Protein AF-A0A5Q4DZS2-F1 (afdb_monomer_lite)

Secondary structure (DSSP, 8-state):
-HHHHHHHHHHHHHHHHHHH-TTS-HHHHHHHHHHHHHGGGPPTT----S-HHHHT--HHHHHHHHHHHHHHTT--EEEEHHHHHHHHS-----SSEEEEE---GGGHHHHHHHHHHTTEE-TTHHHHHHTS-SEEEEEETTTTEEEEEEEPPSSHHHHHHHHHPEEEE-TTS-EEEE--HHHHHHHHHHHHHHHT-HHHHHHHHHHHHHHGGGS-HHHHHHHHHHTT-HHHHHHHHHHHT-HHHHHHHHHHHHHHHHHHHHHHHHTTT-EEEEETTEEEEE-SSEEEEEETTTTEEEEEETTT--EEEEE-GGG-EEEE---HHHHHHHHHHHHHHHHTSTT--PPP----

Structure (mmCIF, N/CA/C/O backbone):
data_AF-A0A5Q4DZS2-F1
#
_entry.id   AF-A0A5Q4DZS2-F1
#
loop_
_atom_site.group_PDB
_atom_site.id
_atom_site.type_symbol
_atom_site.label_atom_id
_atom_site.label_alt_id
_atom_site.label_comp_id
_atom_site.label_asym_id
_atom_site.label_entity_id
_atom_site.label_seq_id
_atom_site.pdbx_PDB_ins_code
_atom_site.Cartn_x
_atom_site.Cartn_y
_atom_site.Cartn_z
_atom_site.occupancy
_atom_site.B_iso_or_equiv
_atom_site.auth_seq_id
_atom_site.auth_comp_id
_atom_site.auth_asym_id
_atom_site.auth_atom_id
_atom_site.pdbx_PDB_model_num
ATOM 1 N N . MET A 1 1 ? 3.984 -10.302 17.429 1.00 58.47 1 MET A N 1
ATOM 2 C CA . MET A 1 1 ? 4.663 -9.336 18.330 1.00 58.47 1 MET A CA 1
ATOM 3 C C . MET A 1 1 ? 3.814 -8.099 18.632 1.00 58.47 1 MET A C 1
ATOM 5 O O . MET A 1 1 ? 3.617 -7.829 19.809 1.00 58.47 1 MET A O 1
ATOM 9 N N . GLY A 1 2 ? 3.253 -7.387 17.643 1.00 70.25 2 GLY A N 1
ATOM 10 C CA . GLY A 1 2 ? 2.469 -6.155 17.887 1.00 70.25 2 GLY A CA 1
ATOM 11 C C . GLY A 1 2 ? 1.272 -6.295 18.846 1.00 70.25 2 GLY A C 1
ATOM 12 O O . GLY A 1 2 ? 1.104 -5.468 19.743 1.00 70.25 2 GLY A O 1
ATOM 13 N N . ALA A 1 3 ? 0.507 -7.388 18.739 1.00 72.69 3 ALA A N 1
ATOM 14 C CA . ALA A 1 3 ? -0.536 -7.770 19.704 1.00 72.69 3 ALA A CA 1
ATOM 15 C C . ALA A 1 3 ? -0.030 -7.759 21.158 1.00 72.69 3 ALA A C 1
ATOM 17 O O . ALA A 1 3 ? -0.620 -7.154 22.048 1.00 72.69 3 ALA A O 1
ATOM 18 N N . GLN A 1 4 ? 1.110 -8.408 21.401 1.00 79.44 4 GLN A N 1
ATOM 19 C CA . GLN A 1 4 ? 1.705 -8.506 22.731 1.00 79.44 4 GLN A CA 1
ATOM 20 C C . GLN A 1 4 ? 2.246 -7.158 23.219 1.00 79.44 4 GLN A C 1
ATOM 22 O O . GLN A 1 4 ? 2.092 -6.847 24.393 1.00 79.44 4 GLN A O 1
ATOM 27 N N . LEU A 1 5 ? 2.827 -6.334 22.339 1.00 79.88 5 LEU A N 1
ATOM 28 C CA . LEU A 1 5 ? 3.258 -4.977 22.698 1.00 79.88 5 LEU A CA 1
ATOM 29 C C . LEU A 1 5 ? 2.078 -4.110 23.147 1.00 79.88 5 LEU A C 1
ATOM 31 O O . LEU A 1 5 ? 2.171 -3.435 24.170 1.00 79.88 5 LEU A O 1
ATOM 35 N N . THR A 1 6 ? 0.963 -4.159 22.413 1.00 81.69 6 THR A N 1
ATOM 36 C CA . THR A 1 6 ? -0.253 -3.398 22.743 1.00 81.69 6 THR A CA 1
ATOM 37 C C . THR A 1 6 ? -0.833 -3.862 24.075 1.00 81.69 6 THR A C 1
ATOM 39 O O . THR A 1 6 ? -1.091 -3.031 24.948 1.00 81.69 6 THR A O 1
ATOM 42 N N . ARG A 1 7 ? -0.928 -5.183 24.280 1.00 83.31 7 ARG A N 1
ATOM 43 C CA . ARG A 1 7 ? -1.370 -5.766 25.552 1.00 83.31 7 ARG A CA 1
ATOM 44 C C . ARG A 1 7 ? -0.477 -5.339 26.721 1.00 83.31 7 ARG A C 1
ATOM 46 O O . ARG A 1 7 ? -0.972 -4.843 27.729 1.00 83.31 7 ARG A O 1
ATOM 53 N N . SER A 1 8 ? 0.842 -5.445 26.571 1.00 84.56 8 SER A N 1
ATOM 54 C CA . SER A 1 8 ? 1.800 -5.030 27.604 1.00 84.56 8 SER A CA 1
ATOM 55 C C . SER A 1 8 ? 1.707 -3.536 27.928 1.00 84.56 8 SER A C 1
ATOM 57 O O . SER A 1 8 ? 1.736 -3.160 29.099 1.00 84.56 8 SER A O 1
ATOM 59 N N . ALA A 1 9 ? 1.549 -2.676 26.916 1.00 86.25 9 ALA A N 1
ATOM 60 C CA . ALA A 1 9 ? 1.406 -1.235 27.111 1.00 86.25 9 ALA A CA 1
ATOM 61 C C . ALA A 1 9 ? 0.108 -0.877 27.856 1.00 86.25 9 ALA A C 1
ATOM 63 O O . ALA A 1 9 ? 0.144 -0.094 28.809 1.00 86.25 9 ALA A O 1
ATOM 64 N N . ARG A 1 10 ? -1.027 -1.481 27.472 1.00 87.31 10 ARG A N 1
ATOM 65 C CA . ARG A 1 10 ? -2.318 -1.285 28.154 1.00 87.31 10 ARG A CA 1
ATOM 66 C C . ARG A 1 10 ? -2.285 -1.810 29.591 1.00 87.31 10 ARG A C 1
ATOM 68 O O . ARG A 1 10 ? -2.718 -1.100 30.494 1.00 87.31 10 ARG A O 1
ATOM 75 N N . GLN A 1 11 ? -1.694 -2.983 29.827 1.00 89.56 11 GLN A N 1
ATOM 76 C CA . GLN A 1 11 ? -1.525 -3.543 31.173 1.00 89.56 11 GLN A CA 1
ATOM 77 C C . GLN A 1 11 ? -0.686 -2.626 32.072 1.00 89.56 11 GLN A C 1
ATOM 79 O O . GLN A 1 11 ? -1.052 -2.374 33.220 1.00 89.56 11 GLN A O 1
ATOM 84 N N . PHE A 1 12 ? 0.436 -2.110 31.560 1.00 90.00 12 PHE A N 1
ATOM 85 C CA . PHE A 1 12 ? 1.270 -1.176 32.313 1.00 90.00 12 PHE A CA 1
ATOM 86 C C . PHE A 1 12 ? 0.516 0.123 32.624 1.00 90.00 12 PHE A C 1
ATOM 88 O O . PHE A 1 12 ? 0.543 0.589 33.763 1.00 90.00 12 PHE A O 1
ATOM 95 N N . SER A 1 13 ? -0.218 0.662 31.642 1.00 90.56 13 SER A N 1
ATOM 96 C CA . SER A 1 13 ? -1.083 1.831 31.828 1.00 90.56 13 SER A CA 1
ATOM 97 C C . SER A 1 13 ? -2.105 1.597 32.945 1.00 90.56 13 SER A C 1
ATOM 99 O O . SER A 1 13 ? -2.127 2.366 33.904 1.00 90.56 13 SER A O 1
ATOM 101 N N . LEU A 1 14 ? -2.870 0.501 32.898 1.00 90.19 14 LEU A N 1
ATOM 102 C CA . LEU A 1 14 ? -3.854 0.156 33.932 1.00 90.19 14 LEU A CA 1
ATOM 103 C C . LEU A 1 14 ? -3.228 0.092 35.324 1.00 90.19 14 LEU A C 1
ATOM 105 O O . LEU A 1 14 ? -3.709 0.762 36.237 1.00 90.19 14 LEU A O 1
ATOM 109 N N . ASN A 1 15 ? -2.103 -0.614 35.466 1.00 90.88 15 ASN A N 1
ATOM 110 C CA . ASN A 1 15 ? -1.395 -0.731 36.742 1.00 90.88 15 ASN A CA 1
ATOM 111 C C . ASN A 1 15 ? -0.997 0.646 37.305 1.00 90.88 15 ASN A C 1
ATOM 113 O O . ASN A 1 15 ? -1.179 0.914 38.495 1.00 90.88 15 ASN A O 1
ATOM 117 N N . CYS A 1 16 ? -0.482 1.545 36.462 1.00 93.31 16 CYS A N 1
ATOM 118 C CA . CYS A 1 16 ? -0.127 2.904 36.870 1.00 93.31 16 CYS A CA 1
ATOM 119 C C . CYS A 1 16 ? -1.354 3.748 37.248 1.00 93.31 16 CYS A C 1
ATOM 121 O O . CYS A 1 16 ? -1.312 4.484 38.238 1.00 93.31 16 CYS A O 1
ATOM 123 N N . PHE A 1 17 ? -2.448 3.645 36.491 1.00 93.56 17 PHE A N 1
ATOM 124 C CA . PHE A 1 17 ? -3.693 4.356 36.784 1.00 93.56 17 PHE A CA 1
ATOM 125 C C . PHE A 1 17 ? -4.315 3.869 38.095 1.00 93.56 17 PHE A C 1
ATOM 127 O O . PHE A 1 17 ? -4.703 4.693 38.922 1.00 93.56 17 PHE A O 1
ATOM 134 N N . HIS A 1 18 ? -4.319 2.561 38.350 1.00 91.38 18 HIS A N 1
ATOM 135 C CA . HIS A 1 18 ? -4.737 1.985 39.627 1.00 91.38 18 HIS A CA 1
ATOM 136 C C . HIS A 1 18 ? -3.951 2.563 40.806 1.00 91.38 18 HIS A C 1
ATOM 138 O O . HIS A 1 18 ? -4.532 2.985 41.805 1.00 91.38 18 HIS A O 1
ATOM 144 N N . GLN A 1 19 ? -2.624 2.653 40.685 1.00 93.38 19 GLN A N 1
ATOM 145 C CA . GLN A 1 19 ? -1.789 3.234 41.738 1.00 93.38 19 GLN A CA 1
ATOM 146 C C . GLN A 1 19 ? -2.075 4.723 41.972 1.00 93.38 19 GLN A C 1
ATOM 148 O O . GLN A 1 19 ? -1.955 5.191 43.105 1.00 93.38 19 GLN A O 1
ATOM 153 N N . ARG A 1 20 ? -2.444 5.462 40.920 1.00 95.50 20 ARG A N 1
ATOM 154 C CA . ARG A 1 20 ? -2.731 6.901 40.981 1.00 95.50 20 ARG A CA 1
ATOM 155 C C . ARG A 1 20 ? -4.129 7.209 41.521 1.00 95.50 20 ARG A C 1
ATOM 157 O O . ARG A 1 20 ? -4.296 8.214 42.203 1.00 95.50 20 ARG A O 1
ATOM 164 N N . PHE A 1 21 ? -5.114 6.371 41.208 1.00 94.31 21 PHE A N 1
ATOM 165 C CA . PHE A 1 21 ? -6.536 6.622 41.455 1.00 94.31 21 PHE A CA 1
ATOM 166 C C . PHE A 1 21 ? -7.163 5.610 42.428 1.00 94.31 21 PHE A C 1
ATOM 168 O O . PHE A 1 21 ? -8.316 5.218 42.261 1.00 94.31 21 PHE A O 1
ATOM 175 N N . LYS A 1 22 ? -6.419 5.212 43.468 1.00 93.00 22 LYS A N 1
ATOM 176 C CA . LYS A 1 22 ? -6.825 4.207 44.476 1.00 93.00 22 LYS A CA 1
ATOM 177 C C . LYS A 1 22 ? -8.138 4.520 45.201 1.00 93.00 22 LYS A C 1
ATOM 179 O O . LYS A 1 22 ? -8.749 3.627 45.771 1.00 93.00 22 LYS A O 1
ATOM 184 N N . GLN A 1 23 ? -8.534 5.788 45.227 1.00 95.75 23 GLN A N 1
ATOM 185 C CA . GLN A 1 23 ? -9.756 6.265 45.868 1.00 95.75 23 GLN A CA 1
ATOM 186 C C . GLN A 1 23 ? -11.024 6.027 45.037 1.00 95.75 23 GLN A C 1
ATOM 188 O O . GLN A 1 23 ? -12.122 6.187 45.564 1.00 95.75 23 GLN A O 1
ATOM 193 N N . LEU A 1 24 ? -10.897 5.727 43.740 1.00 94.88 24 LEU A N 1
ATOM 194 C CA . LEU A 1 24 ? -12.056 5.501 42.883 1.00 94.88 24 LEU A CA 1
ATOM 195 C C . LEU A 1 24 ? -12.650 4.121 43.156 1.00 94.88 24 LEU A C 1
ATOM 197 O O . LEU A 1 24 ? -11.936 3.124 43.235 1.00 94.88 24 LEU A O 1
ATOM 201 N N . THR A 1 25 ? -13.977 4.060 43.244 1.00 94.31 25 THR A N 1
ATOM 202 C CA . THR A 1 25 ? -14.694 2.778 43.198 1.00 94.31 25 THR A CA 1
ATOM 203 C C . THR A 1 25 ? -14.489 2.106 41.833 1.00 94.31 25 THR A C 1
ATOM 205 O O . THR A 1 25 ? -14.233 2.811 40.851 1.00 94.31 25 THR A O 1
ATOM 208 N N . PRO A 1 26 ? -14.648 0.773 41.710 1.00 90.81 26 PRO A N 1
ATOM 209 C CA . PRO A 1 26 ? -14.450 0.088 40.432 1.00 90.81 26 PRO A CA 1
ATOM 210 C C . PRO A 1 26 ? -15.241 0.696 39.251 1.00 90.81 26 PRO A C 1
ATOM 212 O O . PRO A 1 26 ? -14.628 0.937 38.213 1.00 90.81 26 PRO A O 1
ATOM 215 N N . PRO A 1 27 ? -16.531 1.082 39.384 1.00 91.62 27 PRO A N 1
ATOM 216 C CA . PRO A 1 27 ? -17.262 1.736 38.291 1.00 91.62 27 PRO A CA 1
ATOM 217 C C . PRO A 1 27 ? -16.719 3.125 37.926 1.00 91.62 27 PRO A C 1
ATOM 219 O O . PRO A 1 27 ? -16.676 3.499 36.755 1.00 91.62 27 PRO A O 1
ATOM 222 N N . GLN A 1 28 ? -16.273 3.903 38.919 1.00 93.56 28 GLN A N 1
ATOM 223 C CA . GLN A 1 28 ? -15.654 5.211 38.678 1.00 93.56 28 GLN A CA 1
ATOM 224 C C . GLN A 1 28 ? -14.294 5.068 37.986 1.00 93.56 28 GLN A C 1
ATOM 226 O O . GLN A 1 28 ? -13.959 5.879 37.122 1.00 93.56 28 GLN A O 1
ATOM 231 N N . PHE A 1 29 ? -13.520 4.043 38.351 1.00 93.31 29 PHE A N 1
ATOM 232 C CA . PHE A 1 29 ? -12.256 3.724 37.698 1.00 93.31 29 PHE A CA 1
ATOM 233 C C . PHE A 1 29 ? -12.481 3.276 36.249 1.00 93.31 29 PHE A C 1
ATOM 235 O O . PHE A 1 29 ? -11.864 3.834 35.347 1.00 93.31 29 PHE A O 1
ATOM 242 N N . ALA A 1 30 ? -13.423 2.358 36.011 1.00 91.38 30 ALA A N 1
ATOM 243 C CA . ALA A 1 30 ? -13.793 1.882 34.678 1.00 91.38 30 ALA A CA 1
ATOM 244 C C . ALA A 1 30 ? -14.201 3.035 33.748 1.00 91.38 30 ALA A C 1
ATOM 246 O O . ALA A 1 30 ? -13.685 3.165 32.638 1.00 91.38 30 ALA A O 1
ATOM 247 N N . ARG A 1 31 ? -15.066 3.935 34.235 1.00 92.12 31 ARG A N 1
ATOM 248 C CA . ARG A 1 31 ? -15.447 5.150 33.505 1.00 92.12 31 ARG A CA 1
ATOM 249 C C . ARG A 1 31 ? -14.245 6.042 33.203 1.00 92.12 31 ARG A C 1
ATOM 251 O O . ARG A 1 31 ? -14.101 6.499 32.076 1.00 92.12 31 ARG A O 1
ATOM 258 N N . LYS A 1 32 ? -13.363 6.266 34.182 1.00 92.44 32 LYS A N 1
ATOM 259 C CA . LYS A 1 32 ? -12.145 7.061 33.976 1.00 92.44 32 LYS A CA 1
ATOM 260 C C . LYS A 1 32 ? -11.254 6.446 32.892 1.00 92.44 32 LYS A C 1
ATOM 262 O O . LYS A 1 32 ? -10.724 7.181 32.067 1.00 92.44 32 LYS A O 1
ATOM 267 N N . MET A 1 33 ? -11.104 5.122 32.867 1.00 91.75 33 MET A N 1
ATOM 268 C CA . MET A 1 33 ? -10.341 4.446 31.817 1.00 91.75 33 MET A CA 1
ATOM 269 C C . MET A 1 33 ? -10.986 4.627 30.440 1.00 91.75 33 MET A C 1
ATOM 271 O O . MET A 1 33 ? -10.280 4.967 29.493 1.00 91.75 33 MET A O 1
ATOM 275 N N . ALA A 1 34 ? -12.312 4.493 30.339 1.00 90.19 34 ALA A N 1
ATOM 276 C CA . ALA A 1 34 ? -13.043 4.751 29.099 1.00 90.19 34 ALA A CA 1
ATOM 277 C C . ALA A 1 34 ? -12.853 6.195 28.610 1.00 90.19 34 ALA A C 1
ATOM 279 O O . ALA A 1 34 ? -12.491 6.400 27.457 1.00 90.19 34 ALA A O 1
ATOM 280 N N . GLU A 1 35 ? -12.996 7.190 29.490 1.00 91.12 35 GLU A N 1
ATOM 281 C CA . GLU A 1 35 ? -12.794 8.608 29.158 1.00 91.12 35 GLU A CA 1
ATOM 282 C C . GLU A 1 35 ? -11.369 8.880 28.643 1.00 91.12 35 GLU A C 1
ATOM 284 O O . GLU A 1 35 ? -11.185 9.627 27.685 1.00 91.12 35 GLU A O 1
ATOM 289 N N . VAL A 1 36 ? -10.347 8.260 29.243 1.00 89.75 36 VAL A N 1
ATOM 290 C CA . VAL A 1 36 ? -8.942 8.474 28.852 1.00 89.75 36 VAL A CA 1
ATOM 291 C C . VAL A 1 36 ? -8.595 7.759 27.546 1.00 89.75 36 VAL A C 1
ATOM 293 O O . VAL A 1 36 ? -7.859 8.310 26.728 1.00 89.75 36 VAL A O 1
ATOM 296 N N . TRP A 1 37 ? -9.069 6.528 27.349 1.00 88.12 37 TRP A N 1
ATOM 297 C CA . TRP A 1 37 ? -8.685 5.716 26.191 1.00 88.12 37 TRP A CA 1
ATOM 298 C C . TRP A 1 37 ? -9.552 5.985 24.964 1.00 88.12 37 TRP A C 1
ATOM 300 O O . TRP A 1 37 ? -9.025 6.018 23.855 1.00 88.12 37 TRP A O 1
ATOM 310 N N . LEU A 1 38 ? -10.850 6.232 25.150 1.00 87.81 38 LEU A N 1
ATOM 311 C CA . LEU A 1 38 ? -11.754 6.583 24.056 1.00 87.81 38 LEU A CA 1
ATOM 312 C C . LEU A 1 38 ? -11.740 8.083 23.751 1.00 87.81 38 LEU A C 1
ATOM 314 O O . LEU A 1 38 ? -12.078 8.453 22.634 1.00 87.81 38 LEU A O 1
ATOM 318 N N . GLN A 1 39 ? -11.313 8.940 24.685 1.00 88.94 39 GLN A N 1
ATOM 319 C CA . GLN A 1 39 ? -11.250 10.396 24.497 1.00 88.94 39 GLN A CA 1
ATOM 320 C C . GLN A 1 39 ? -12.600 10.959 24.012 1.00 88.94 39 GLN A C 1
ATOM 322 O O . GLN A 1 39 ? -13.633 10.699 24.630 1.00 88.94 39 GLN A O 1
ATOM 327 N N . GLU A 1 40 ? -12.611 11.700 22.901 1.00 87.38 40 GLU A N 1
ATOM 328 C CA . GLU A 1 40 ? -13.817 12.271 22.284 1.00 87.38 40 GLU A CA 1
ATOM 329 C C . GLU A 1 40 ? -14.836 11.220 21.811 1.00 87.38 40 GLU A C 1
ATOM 331 O O . GLU A 1 40 ? -16.007 11.541 21.630 1.00 87.38 40 GLU A O 1
ATOM 336 N N . TYR A 1 41 ? -14.421 9.956 21.682 1.00 84.94 41 TYR A N 1
ATOM 337 C CA . TYR A 1 41 ? -15.269 8.837 21.264 1.00 84.94 41 TYR A CA 1
ATOM 338 C C . TYR A 1 41 ? -15.942 8.111 22.438 1.00 84.94 41 TYR A C 1
ATOM 340 O O . TYR A 1 41 ? -16.657 7.130 22.227 1.00 84.94 41 TYR A O 1
ATOM 348 N N . CYS A 1 42 ? -15.710 8.546 23.683 1.00 86.94 42 CYS A N 1
ATOM 349 C CA . CYS A 1 42 ? -16.353 7.953 24.852 1.00 86.94 42 CYS A CA 1
ATOM 350 C C . CYS A 1 42 ? -17.849 8.321 24.882 1.00 86.94 42 CYS A C 1
ATOM 352 O O . CYS A 1 42 ? -18.171 9.508 24.985 1.00 86.94 42 CYS A O 1
ATOM 354 N N . PRO A 1 43 ? -18.784 7.350 24.862 1.00 84.88 43 PRO A N 1
ATOM 355 C CA . PRO A 1 43 ? -20.204 7.670 24.926 1.00 84.88 43 PRO A CA 1
ATOM 356 C C . PRO A 1 43 ? -20.568 8.351 26.261 1.00 84.88 43 PRO A C 1
ATOM 358 O O . PRO A 1 43 ? -19.974 8.040 27.305 1.00 84.88 43 PRO A O 1
ATOM 361 N N . PRO A 1 44 ? -21.556 9.265 26.279 1.00 83.12 44 PRO A N 1
ATOM 362 C CA . PRO A 1 44 ? -21.982 9.924 27.509 1.00 83.12 44 PRO A CA 1
ATOM 363 C C . PRO A 1 44 ? -22.458 8.917 28.560 1.00 83.12 44 PRO A C 1
ATOM 365 O O . PRO A 1 44 ? -23.268 8.042 28.275 1.00 83.12 44 PRO A O 1
ATOM 368 N N . ASN A 1 45 ? -21.985 9.071 29.800 1.00 84.69 45 ASN A N 1
ATOM 369 C CA . ASN A 1 45 ? -22.309 8.192 30.936 1.00 84.69 45 ASN A CA 1
ATOM 370 C C . ASN A 1 45 ? -21.927 6.719 30.755 1.00 84.69 45 ASN A C 1
ATOM 372 O O . ASN A 1 45 ? -22.407 5.864 31.499 1.00 84.69 45 ASN A O 1
ATOM 376 N N . TYR A 1 46 ? -21.032 6.434 29.815 1.00 87.50 46 TYR A N 1
ATOM 377 C CA . TYR A 1 46 ? -20.566 5.088 29.575 1.00 87.50 46 TYR A CA 1
ATOM 378 C C . TYR A 1 46 ? -19.690 4.567 30.722 1.00 87.50 46 TYR A C 1
ATOM 380 O O . TYR A 1 46 ? -18.732 5.219 31.146 1.00 87.50 46 TYR A O 1
ATOM 388 N N . VAL A 1 47 ? -20.027 3.378 31.225 1.00 87.38 47 VAL A N 1
ATOM 389 C CA . VAL A 1 47 ? -19.210 2.613 32.170 1.00 87.38 47 VAL A CA 1
ATOM 390 C C . VAL A 1 47 ? -18.985 1.235 31.552 1.00 87.38 47 VAL A C 1
ATOM 392 O O . VAL A 1 47 ? -19.968 0.528 31.325 1.00 87.38 47 VAL A O 1
ATOM 395 N N . PRO A 1 48 ? -17.734 0.842 31.273 1.00 85.31 48 PRO A N 1
ATOM 396 C CA . PRO A 1 48 ? -17.463 -0.460 30.682 1.00 85.31 48 PRO A CA 1
ATOM 397 C C . PRO A 1 48 ? -17.932 -1.619 31.563 1.00 85.31 48 PRO A C 1
ATOM 399 O O . PRO A 1 48 ? -17.616 -1.659 32.752 1.00 85.31 48 PRO A O 1
ATOM 402 N N . GLY A 1 49 ? -18.678 -2.552 30.963 1.00 71.12 49 GLY A N 1
ATOM 403 C CA . GLY A 1 49 ? -19.222 -3.742 31.631 1.00 71.12 49 GLY A CA 1
ATOM 404 C C . GLY A 1 49 ? -18.255 -4.932 31.710 1.00 71.12 49 GLY A C 1
ATOM 405 O O . GLY A 1 49 ? -18.478 -5.839 32.510 1.00 71.12 49 GLY A O 1
ATOM 406 N N . GLY A 1 50 ? -17.181 -4.921 30.907 1.00 76.56 50 GLY A N 1
ATOM 407 C CA . GLY A 1 50 ? -16.131 -5.945 30.898 1.00 76.56 50 GLY A CA 1
ATOM 408 C C . GLY A 1 50 ? -15.158 -5.873 32.082 1.00 76.56 50 GLY A C 1
ATOM 409 O O . GLY A 1 50 ? -15.384 -5.184 33.075 1.00 76.56 50 GLY A O 1
ATOM 410 N N . SER A 1 51 ? -14.041 -6.592 31.971 1.00 80.12 51 SER A N 1
ATOM 411 C CA . SER A 1 51 ? -12.976 -6.601 32.983 1.00 80.12 51 SER A CA 1
ATOM 412 C C . SER A 1 51 ? -11.741 -5.856 32.487 1.00 80.12 51 SER A C 1
ATOM 414 O O . SER A 1 51 ? -11.537 -5.687 31.290 1.00 80.12 51 SER A O 1
ATOM 416 N N . GLU A 1 52 ? -10.834 -5.486 33.387 1.00 77.81 52 GLU A N 1
ATOM 417 C CA . GLU A 1 52 ? -9.550 -4.895 32.982 1.00 77.81 52 GLU A CA 1
ATOM 418 C C . GLU A 1 52 ? -8.779 -5.777 31.989 1.00 77.81 52 GLU A C 1
ATOM 420 O O . GLU A 1 52 ? -8.116 -5.267 31.089 1.00 77.81 52 GLU A O 1
ATOM 425 N N . VAL A 1 53 ? -8.937 -7.102 32.087 1.00 77.56 53 VAL A N 1
ATOM 426 C CA . VAL A 1 53 ? -8.364 -8.064 31.138 1.00 77.56 53 VAL A CA 1
ATOM 427 C C . VAL A 1 53 ? -8.968 -7.907 29.739 1.00 77.56 53 VAL A C 1
ATOM 429 O O . VAL A 1 53 ? -8.231 -7.992 28.756 1.00 77.56 53 VAL A O 1
ATOM 432 N N . SER A 1 54 ? -10.275 -7.638 29.619 1.00 76.50 54 SER A N 1
ATOM 433 C CA . SER A 1 54 ? -10.910 -7.405 28.312 1.00 76.50 54 SER A CA 1
ATOM 434 C C . SER A 1 54 ? -10.503 -6.065 27.704 1.00 76.50 54 SER A C 1
ATOM 436 O O . SER A 1 54 ? -10.386 -5.965 26.488 1.00 76.50 54 SER A O 1
ATOM 438 N N . TRP A 1 55 ? -10.199 -5.053 28.517 1.00 76.94 55 TRP A N 1
ATOM 439 C CA . TRP A 1 55 ? -9.737 -3.750 28.020 1.00 76.94 55 TRP A CA 1
ATOM 440 C C . TRP A 1 55 ? -8.311 -3.788 27.467 1.00 76.94 55 TRP A C 1
ATOM 442 O O . TRP A 1 55 ? -7.916 -2.947 26.662 1.00 76.94 55 TRP A O 1
ATOM 452 N N . ILE A 1 56 ? -7.517 -4.779 27.868 1.00 73.12 56 ILE A N 1
ATOM 453 C CA . ILE A 1 56 ? -6.147 -4.958 27.382 1.00 73.12 56 ILE A CA 1
ATOM 454 C C . ILE A 1 56 ? -6.117 -5.559 25.967 1.00 73.12 56 ILE A C 1
ATOM 456 O O . ILE A 1 56 ? -5.060 -5.529 25.341 1.00 73.12 56 ILE A O 1
ATOM 460 N N . GLN A 1 57 ? -7.244 -6.061 25.443 1.00 67.44 57 GLN A N 1
ATOM 461 C CA . GLN A 1 57 ? -7.304 -6.711 24.131 1.00 67.44 57 GLN A CA 1
ATOM 462 C C . GLN A 1 57 ? -6.761 -5.844 22.988 1.00 67.44 57 GLN A C 1
ATOM 464 O O . GLN A 1 57 ? -6.748 -4.614 23.044 1.00 67.44 57 GLN A O 1
ATOM 469 N N . ASP A 1 58 ? -6.243 -6.518 21.964 1.00 74.12 58 ASP A N 1
ATOM 470 C CA . ASP A 1 58 ? -5.576 -5.876 20.840 1.00 74.12 58 ASP A CA 1
ATOM 471 C C . ASP A 1 58 ? -6.486 -5.776 19.606 1.00 74.12 58 ASP A C 1
ATOM 473 O O . ASP A 1 58 ? -7.466 -6.504 19.448 1.00 74.12 58 ASP A O 1
ATOM 477 N N . SER A 1 59 ? -6.138 -4.855 18.707 1.00 86.19 59 SER A N 1
ATOM 478 C CA . SER A 1 59 ? -6.887 -4.577 17.479 1.00 86.19 59 SER A CA 1
ATOM 479 C C . SER A 1 59 ? -6.985 -5.773 16.520 1.00 86.19 59 SER A C 1
ATOM 481 O O . SER A 1 59 ? -7.768 -5.714 15.578 1.00 86.19 59 SER A O 1
ATOM 483 N N . ILE A 1 60 ? -6.208 -6.847 16.720 1.00 87.50 60 ILE A N 1
ATOM 484 C CA . ILE A 1 60 ? -6.274 -8.049 15.880 1.00 87.50 60 ILE A CA 1
ATOM 485 C C . ILE A 1 60 ? -7.460 -8.918 16.305 1.00 87.50 60 ILE A C 1
ATOM 487 O O . ILE A 1 60 ? -8.165 -9.421 15.434 1.00 87.50 60 ILE A O 1
ATOM 491 N N . GLN A 1 61 ? -7.741 -9.026 17.609 1.00 87.75 61 GLN A N 1
ATOM 492 C CA . GLN A 1 61 ? -8.965 -9.687 18.076 1.00 87.75 61 GLN A CA 1
ATOM 493 C C . GLN A 1 61 ? -10.211 -8.951 17.568 1.00 87.75 61 GLN A C 1
ATOM 495 O O . GLN A 1 61 ? -11.101 -9.575 17.001 1.00 87.75 61 GLN A O 1
ATOM 500 N N . LEU A 1 62 ? -10.220 -7.616 17.652 1.00 92.00 62 LEU A N 1
ATOM 501 C CA . LEU A 1 62 ? -11.318 -6.810 17.110 1.00 92.00 62 LEU A CA 1
ATOM 502 C C . LEU A 1 62 ? -11.528 -7.049 15.602 1.00 92.00 62 LEU A C 1
ATOM 504 O O . LEU A 1 62 ? -12.660 -7.071 15.125 1.00 92.00 62 LEU A O 1
ATOM 508 N N . ALA A 1 63 ? -10.445 -7.260 14.847 1.00 93.75 63 ALA A N 1
ATOM 509 C CA . ALA A 1 63 ? -10.531 -7.578 13.425 1.00 93.75 63 ALA A CA 1
ATOM 510 C C . ALA A 1 63 ? -11.156 -8.958 13.167 1.00 93.75 63 ALA A C 1
ATOM 512 O O . ALA A 1 63 ? -11.859 -9.111 12.171 1.00 93.75 63 ALA A O 1
ATOM 513 N N . ALA A 1 64 ? -10.925 -9.941 14.042 1.00 92.81 64 ALA A N 1
ATOM 514 C CA . ALA A 1 64 ? -11.550 -11.264 13.971 1.00 92.81 64 ALA A CA 1
ATOM 515 C C . ALA A 1 64 ? -13.056 -11.210 14.291 1.00 92.81 64 ALA A C 1
ATOM 517 O O . ALA A 1 64 ? -13.870 -11.836 13.604 1.00 92.81 64 ALA A O 1
ATOM 518 N N . ASP A 1 65 ? -13.434 -10.410 15.289 1.00 93.06 65 ASP A N 1
ATOM 519 C CA . ASP A 1 65 ? -14.834 -10.222 15.675 1.00 93.06 65 ASP A CA 1
ATOM 520 C C . ASP A 1 65 ? -15.619 -9.549 14.533 1.00 93.06 65 ASP A C 1
ATOM 522 O O . ASP A 1 65 ? -16.670 -10.035 14.111 1.00 93.06 65 ASP A O 1
ATOM 526 N N . LEU A 1 66 ? -15.062 -8.478 13.952 1.00 96.38 66 LEU A N 1
ATOM 527 C CA . LEU A 1 66 ? -15.656 -7.778 12.807 1.00 96.38 66 LEU A CA 1
ATOM 528 C C . LEU A 1 66 ? -15.641 -8.618 11.522 1.00 96.38 66 LEU A C 1
ATOM 530 O O . LEU A 1 66 ? -16.611 -8.573 10.766 1.00 96.38 66 LEU A O 1
ATOM 534 N N . HIS A 1 67 ? -14.593 -9.418 11.286 1.00 96.12 67 HIS A N 1
ATOM 535 C CA . HIS A 1 67 ? -14.535 -10.369 10.167 1.00 96.12 67 HIS A CA 1
ATOM 536 C C . HIS A 1 67 ? -15.772 -11.267 10.141 1.00 96.12 67 HIS A C 1
ATOM 538 O O . HIS A 1 67 ? -16.445 -11.354 9.117 1.00 96.12 67 HIS A O 1
ATOM 544 N N . SER A 1 68 ? -16.108 -11.874 11.281 1.00 94.50 68 SER A N 1
ATOM 545 C CA . SER A 1 68 ? -17.245 -12.792 11.390 1.00 94.50 68 SER A CA 1
ATOM 546 C C . SER A 1 68 ? -18.572 -12.115 11.023 1.00 94.50 68 SER A C 1
ATOM 548 O O . SER A 1 68 ? -19.411 -12.708 10.344 1.00 94.50 68 SER A O 1
ATOM 550 N N . ILE A 1 69 ? -18.748 -10.851 11.423 1.00 96.62 69 ILE A N 1
ATOM 551 C CA . ILE A 1 69 ? -19.943 -10.050 11.119 1.00 96.62 69 ILE A CA 1
ATOM 552 C C . ILE A 1 69 ? -20.017 -9.711 9.624 1.00 96.62 69 ILE A C 1
ATOM 554 O O . ILE A 1 69 ? -21.094 -9.790 9.028 1.00 96.62 69 ILE A O 1
ATOM 558 N N . PHE A 1 70 ? -18.894 -9.326 9.015 1.00 97.44 70 PHE A N 1
ATOM 559 C CA . PHE A 1 70 ? -18.850 -8.931 7.606 1.00 97.44 70 PHE A CA 1
ATOM 560 C C . PHE A 1 70 ? -19.000 -10.127 6.666 1.00 97.44 70 PHE A C 1
ATOM 562 O O . PHE A 1 70 ? -19.757 -10.032 5.701 1.00 97.44 70 PHE A O 1
ATOM 569 N N . GLU A 1 71 ? -18.381 -11.268 6.976 1.00 95.50 71 GLU A N 1
ATOM 570 C CA . GLU A 1 71 ? -18.560 -12.509 6.212 1.00 95.50 71 GLU A CA 1
ATOM 571 C C . GLU A 1 71 ? -20.012 -12.995 6.260 1.00 95.50 71 GLU A C 1
ATOM 573 O O . GLU A 1 71 ? -20.586 -13.318 5.220 1.00 95.50 71 GLU A O 1
ATOM 578 N N . ALA A 1 72 ? -20.649 -12.976 7.438 1.00 95.12 72 ALA A N 1
ATOM 579 C CA . ALA A 1 72 ? -22.051 -13.376 7.585 1.00 95.12 72 ALA A CA 1
ATOM 580 C C . ALA A 1 72 ? -23.018 -12.506 6.760 1.00 95.12 72 ALA A C 1
ATOM 582 O O . ALA A 1 72 ? -24.079 -12.975 6.348 1.00 95.12 72 ALA A O 1
ATOM 583 N N . GLN A 1 73 ? -22.650 -11.248 6.503 1.00 95.75 73 GLN A N 1
ATOM 584 C CA . GLN A 1 73 ? -23.424 -10.306 5.691 1.00 95.75 73 GLN A CA 1
ATOM 585 C C . GLN A 1 73 ? -22.955 -10.228 4.230 1.00 95.75 73 GLN A C 1
ATOM 587 O O . GLN A 1 73 ? -23.540 -9.483 3.444 1.00 95.75 73 GLN A O 1
ATOM 592 N N . GLY A 1 74 ? -21.910 -10.972 3.851 1.00 96.31 74 GLY A N 1
ATOM 593 C CA . GLY A 1 74 ? -21.327 -10.927 2.510 1.00 96.31 74 GLY A CA 1
ATOM 594 C C . GLY A 1 74 ? -20.734 -9.564 2.141 1.00 96.31 74 GLY A C 1
ATOM 595 O O . GLY A 1 74 ? -20.803 -9.173 0.977 1.00 96.31 74 GLY A O 1
ATOM 596 N N . ILE A 1 75 ? -20.189 -8.824 3.113 1.00 97.56 75 ILE A N 1
ATOM 597 C CA . ILE A 1 75 ? -19.606 -7.490 2.916 1.00 97.56 75 ILE A CA 1
ATOM 598 C C . ILE A 1 75 ? -18.102 -7.627 2.647 1.00 97.56 75 ILE A C 1
ATOM 600 O O . ILE A 1 75 ? -17.348 -7.957 3.566 1.00 97.56 75 ILE A O 1
ATOM 604 N N . PRO A 1 76 ? -17.613 -7.333 1.425 1.00 97.56 76 PRO A N 1
ATOM 605 C CA . PRO A 1 76 ? -16.184 -7.326 1.156 1.00 97.56 76 PRO A CA 1
ATOM 606 C C . PRO A 1 76 ? -15.493 -6.239 1.973 1.00 97.56 76 PRO A C 1
ATOM 608 O O . PRO A 1 76 ? -15.919 -5.082 1.982 1.00 97.56 76 PRO A O 1
ATOM 611 N N . TYR A 1 77 ? -14.387 -6.596 2.615 1.00 98.19 77 TYR A N 1
ATOM 612 C CA . TYR A 1 77 ? -13.620 -5.673 3.437 1.00 98.19 77 TYR A CA 1
ATOM 613 C C . TYR A 1 77 ? -12.118 -5.985 3.369 1.00 98.19 77 TYR A C 1
ATOM 615 O O . TYR A 1 77 ? -11.705 -7.059 2.921 1.00 98.19 77 TYR A O 1
ATOM 623 N N . TYR A 1 78 ? -11.296 -5.056 3.848 1.00 98.19 78 TYR A N 1
ATOM 624 C CA . TYR A 1 78 ? -9.917 -5.338 4.244 1.00 98.19 78 TYR A CA 1
ATOM 625 C C . TYR A 1 78 ? -9.485 -4.441 5.412 1.00 98.19 78 TYR A C 1
ATOM 627 O O . TYR A 1 78 ? -9.969 -3.322 5.575 1.00 98.19 78 TYR A O 1
ATOM 635 N N . VAL A 1 79 ? -8.551 -4.928 6.223 1.00 97.62 79 VAL A N 1
ATOM 636 C CA . VAL A 1 79 ? -7.880 -4.191 7.298 1.00 97.62 79 VAL A CA 1
ATOM 637 C C . VAL A 1 79 ? -6.725 -3.379 6.712 1.00 97.62 79 VAL A C 1
ATOM 639 O O . VAL A 1 79 ? -5.974 -3.859 5.862 1.00 97.62 79 VAL A O 1
ATOM 642 N N . THR A 1 80 ? -6.560 -2.145 7.175 1.00 96.31 80 THR A N 1
ATOM 643 C CA . THR A 1 80 ? -5.520 -1.216 6.718 1.00 96.31 80 THR A CA 1
ATOM 644 C C . THR A 1 80 ? -4.825 -0.541 7.909 1.00 96.31 80 THR A C 1
ATOM 646 O O . THR A 1 80 ? -4.763 -1.093 9.010 1.00 96.31 80 THR A O 1
ATOM 649 N N . GLY A 1 81 ? -4.229 0.629 7.681 1.00 93.50 81 GLY A N 1
ATOM 650 C CA . GLY A 1 81 ? -3.798 1.535 8.735 1.00 93.50 81 GLY A CA 1
ATOM 651 C C . GLY A 1 81 ? -2.705 0.952 9.624 1.00 93.50 81 GLY A C 1
ATOM 652 O O . GLY A 1 81 ? -1.675 0.488 9.129 1.00 93.50 81 GLY A O 1
ATOM 653 N N . GLY A 1 82 ? -2.876 1.061 10.943 1.00 92.25 82 GLY A N 1
ATOM 654 C CA . GLY A 1 82 ? -1.855 0.634 11.905 1.00 92.25 82 GLY A CA 1
ATOM 655 C C . GLY A 1 82 ? -1.625 -0.877 11.935 1.00 92.25 82 GLY A C 1
ATOM 656 O O . GLY A 1 82 ? -0.479 -1.314 12.002 1.00 92.25 82 GLY A O 1
ATOM 657 N N . VAL A 1 83 ? -2.694 -1.670 11.844 1.00 92.50 83 VAL A N 1
ATOM 658 C CA . VAL A 1 83 ? -2.607 -3.139 11.892 1.00 92.50 83 VAL A CA 1
ATOM 659 C C . VAL A 1 83 ? -1.889 -3.686 10.659 1.00 92.50 83 VAL A C 1
ATOM 661 O O . VAL A 1 83 ? -0.968 -4.488 10.803 1.00 92.50 83 VAL A O 1
ATOM 664 N N . ALA A 1 84 ? -2.228 -3.199 9.461 1.00 94.69 84 ALA A N 1
ATOM 665 C CA . ALA A 1 84 ? -1.525 -3.599 8.242 1.00 94.69 84 ALA A CA 1
ATOM 666 C C . ALA A 1 84 ? -0.046 -3.156 8.252 1.00 94.69 84 ALA A C 1
ATOM 668 O O . ALA A 1 84 ? 0.824 -3.908 7.825 1.00 94.69 84 ALA A O 1
ATOM 669 N N . ALA A 1 85 ? 0.274 -1.980 8.811 1.00 94.31 85 ALA A N 1
ATOM 670 C CA . ALA A 1 85 ? 1.665 -1.525 8.944 1.00 94.31 85 ALA A CA 1
ATOM 671 C C . ALA A 1 85 ? 2.513 -2.459 9.815 1.00 94.31 85 ALA A C 1
ATOM 673 O O . ALA A 1 85 ? 3.656 -2.747 9.475 1.00 94.31 85 ALA A O 1
ATOM 674 N N . ILE A 1 86 ? 1.935 -2.974 10.903 1.00 92.19 86 ILE A N 1
ATOM 675 C CA . ILE A 1 86 ? 2.592 -3.953 11.776 1.00 92.19 86 ILE A CA 1
ATOM 676 C C . ILE A 1 86 ? 2.814 -5.283 11.044 1.00 92.19 86 ILE A C 1
ATOM 678 O O . ILE A 1 86 ? 3.816 -5.948 11.291 1.00 92.19 86 ILE A O 1
ATOM 682 N N . ALA A 1 87 ? 1.886 -5.687 10.170 1.00 92.25 87 ALA A N 1
ATOM 683 C CA . ALA A 1 87 ? 1.994 -6.943 9.431 1.00 92.25 87 ALA A CA 1
ATOM 684 C C . ALA A 1 87 ? 3.145 -6.933 8.412 1.00 92.25 87 ALA A C 1
ATOM 686 O O . ALA A 1 87 ? 3.778 -7.968 8.209 1.00 92.25 87 ALA A O 1
ATOM 687 N N . TYR A 1 88 ? 3.425 -5.777 7.801 1.00 95.31 88 TYR A N 1
ATOM 688 C CA . TYR A 1 88 ? 4.398 -5.660 6.710 1.00 95.31 88 TYR A CA 1
ATOM 689 C C . TYR A 1 88 ? 5.689 -4.920 7.072 1.00 95.31 88 TYR A C 1
ATOM 691 O O . TYR A 1 88 ? 6.615 -4.925 6.266 1.00 95.31 88 TYR A O 1
ATOM 699 N N . GLY A 1 89 ? 5.771 -4.269 8.234 1.00 94.25 89 GLY A N 1
ATOM 700 C CA . GLY A 1 89 ? 6.873 -3.370 8.576 1.00 94.25 89 GLY A CA 1
ATOM 701 C C . GLY A 1 89 ? 7.289 -3.423 10.044 1.00 94.25 89 GLY A C 1
ATOM 702 O O . GLY A 1 89 ? 7.424 -4.489 10.645 1.00 94.25 89 GLY A O 1
ATOM 703 N N . GLU A 1 90 ? 7.552 -2.250 10.623 1.00 89.88 90 GLU A N 1
ATOM 704 C CA . GLU A 1 90 ? 8.023 -2.131 12.003 1.00 89.88 90 GLU A CA 1
ATOM 705 C C . GLU A 1 90 ? 6.924 -2.511 13.009 1.00 89.88 90 GLU A C 1
ATOM 707 O O . GLU A 1 90 ? 5.785 -2.039 12.951 1.00 89.88 90 GLU A O 1
ATOM 712 N N . SER A 1 91 ? 7.286 -3.333 13.996 1.00 86.44 91 SER A N 1
ATOM 713 C CA . SER A 1 91 ? 6.390 -3.650 15.104 1.00 86.44 91 SER A CA 1
ATOM 714 C C . SER A 1 91 ? 6.171 -2.413 15.977 1.00 86.44 91 SER A C 1
ATOM 716 O O . SER A 1 91 ? 7.096 -1.927 16.621 1.00 86.44 91 SER A O 1
ATOM 718 N N . ARG A 1 92 ? 4.921 -1.960 16.084 1.00 85.19 92 ARG A N 1
ATOM 719 C CA . ARG A 1 92 ? 4.513 -0.854 16.960 1.00 85.19 92 ARG A CA 1
ATOM 720 C C . ARG A 1 92 ? 3.182 -1.134 17.651 1.00 85.19 92 ARG A C 1
ATOM 722 O O . ARG A 1 92 ? 2.534 -2.144 17.384 1.00 85.19 92 ARG A O 1
ATOM 729 N N . THR A 1 93 ? 2.764 -0.234 18.537 1.00 84.19 93 THR A N 1
ATOM 730 C CA . THR A 1 93 ? 1.395 -0.226 19.065 1.00 84.19 93 THR A CA 1
ATOM 731 C C . THR A 1 93 ? 0.462 0.542 18.127 1.00 84.19 93 THR A C 1
ATOM 733 O O . THR A 1 93 ? 0.866 1.468 17.410 1.00 84.19 93 THR A O 1
ATOM 736 N N . THR A 1 94 ? -0.808 0.154 18.128 1.00 84.44 94 THR A N 1
ATOM 737 C CA . THR A 1 94 ? -1.895 0.907 17.501 1.00 84.44 94 THR A CA 1
ATOM 738 C C . THR A 1 94 ? -3.048 1.019 18.489 1.00 84.44 94 THR A C 1
ATOM 740 O O . THR A 1 94 ? -3.214 0.152 19.345 1.00 84.44 94 THR A O 1
ATOM 743 N N . GLN A 1 95 ? -3.769 2.136 18.437 1.00 77.62 95 GLN A N 1
ATOM 744 C CA . GLN A 1 95 ? -4.911 2.378 19.320 1.00 77.62 95 GLN A CA 1
ATOM 745 C C . GLN A 1 95 ? -6.186 1.808 18.704 1.00 77.62 95 GLN A C 1
ATOM 747 O O . GLN A 1 95 ? -6.918 1.095 19.389 1.00 77.62 95 GLN A O 1
ATOM 752 N N . ASP A 1 96 ? -6.354 2.041 17.403 1.00 87.19 96 ASP A N 1
ATOM 753 C CA . ASP A 1 96 ? -7.565 1.723 16.659 1.00 87.19 96 ASP A CA 1
ATOM 754 C C . ASP A 1 96 ? -7.282 0.713 15.552 1.00 87.19 96 ASP A C 1
ATOM 756 O O . ASP A 1 96 ? -6.133 0.516 15.123 1.00 87.19 96 ASP A O 1
ATOM 760 N N . LEU A 1 97 ? -8.360 0.068 15.118 1.00 94.50 97 LEU A N 1
ATOM 761 C CA . LEU A 1 97 ? -8.411 -0.778 13.940 1.00 94.50 97 LEU A CA 1
ATOM 762 C C . LEU A 1 97 ? -9.007 0.005 12.765 1.00 94.50 97 LEU A C 1
ATOM 764 O O . LEU A 1 97 ? -10.135 0.472 12.838 1.00 94.50 97 LEU A O 1
ATOM 768 N N . ASP A 1 98 ? -8.286 0.085 11.655 1.00 96.25 98 ASP A N 1
ATOM 769 C CA . ASP A 1 98 ? -8.784 0.715 10.433 1.00 96.25 98 ASP A CA 1
ATOM 770 C C . ASP A 1 98 ? -9.252 -0.362 9.446 1.00 96.25 98 ASP A C 1
ATOM 772 O O . ASP A 1 98 ? -8.480 -1.267 9.103 1.00 96.25 98 ASP A O 1
ATOM 776 N N . MET A 1 99 ? -10.483 -0.266 8.943 1.00 98.06 99 MET A N 1
ATOM 777 C CA . MET A 1 99 ? -11.014 -1.182 7.925 1.00 98.06 99 MET A CA 1
ATOM 778 C C . MET A 1 99 ? -11.687 -0.412 6.797 1.00 98.06 99 MET A C 1
ATOM 780 O O . MET A 1 99 ? -12.289 0.634 7.016 1.00 98.06 99 MET A O 1
ATOM 784 N N . VAL A 1 100 ? -11.604 -0.942 5.581 1.00 98.25 100 VAL A N 1
ATOM 785 C CA . VAL A 1 100 ? -12.323 -0.410 4.420 1.00 98.25 100 VAL A CA 1
ATOM 786 C C . VAL A 1 100 ? -13.356 -1.429 3.973 1.00 98.25 100 VAL A C 1
ATOM 788 O O . VAL A 1 100 ? -13.022 -2.601 3.806 1.00 98.25 100 VAL A O 1
ATOM 791 N N . LEU A 1 101 ? -14.599 -0.986 3.796 1.00 98.25 101 LEU A N 1
ATOM 792 C CA . LEU A 1 101 ? -15.748 -1.821 3.458 1.00 98.25 101 LEU A CA 1
ATOM 793 C C . LEU A 1 101 ? -16.309 -1.424 2.092 1.00 98.25 101 LEU A C 1
ATOM 795 O O . LEU A 1 101 ? -16.531 -0.244 1.817 1.00 98.25 101 LEU A O 1
ATOM 799 N N . SER A 1 102 ? -16.612 -2.420 1.264 1.00 97.19 102 SER A N 1
ATOM 800 C CA . SER A 1 102 ? -17.405 -2.250 0.048 1.00 97.19 102 SER A CA 1
ATOM 801 C C . SER A 1 102 ? -18.867 -2.542 0.369 1.00 97.19 102 SER A C 1
ATOM 803 O O . SER A 1 102 ? -19.323 -3.681 0.316 1.00 97.19 102 SER A O 1
ATOM 805 N N . VAL A 1 103 ? -19.604 -1.506 0.768 1.00 96.00 103 VAL A N 1
ATOM 806 C CA . VAL A 1 103 ? -21.012 -1.620 1.162 1.00 96.00 103 VAL A CA 1
ATOM 807 C C . VAL A 1 103 ? -21.800 -0.424 0.619 1.00 96.00 103 VAL A C 1
ATOM 809 O O . VAL A 1 103 ? -21.343 0.718 0.733 1.00 96.00 103 VAL A O 1
ATOM 812 N N . PRO A 1 104 ? -22.977 -0.636 -0.000 1.00 95.38 104 PRO A N 1
ATOM 813 C CA . PRO A 1 104 ? -23.793 0.471 -0.471 1.00 95.38 104 PRO A CA 1
ATOM 814 C C . PRO A 1 104 ? -24.311 1.284 0.716 1.00 95.38 104 PRO A C 1
ATOM 816 O O . PRO A 1 104 ? -24.725 0.729 1.732 1.00 95.38 104 PRO A O 1
ATOM 819 N N . ARG A 1 105 ? -24.375 2.612 0.566 1.00 94.88 105 ARG A N 1
ATOM 820 C CA . ARG A 1 105 ? -24.821 3.510 1.647 1.00 94.88 105 ARG A CA 1
ATOM 821 C C . ARG A 1 105 ? -26.214 3.176 2.194 1.00 94.88 105 ARG A C 1
ATOM 823 O O . ARG A 1 105 ? -26.459 3.323 3.385 1.00 94.88 105 ARG A O 1
ATOM 830 N N . ALA A 1 106 ? -27.099 2.660 1.342 1.00 96.06 106 ALA A N 1
ATOM 831 C CA . ALA A 1 106 ? -28.434 2.212 1.734 1.00 96.06 106 ALA A CA 1
ATOM 832 C C . ALA A 1 106 ? -28.430 1.023 2.719 1.00 96.06 106 ALA A C 1
ATOM 834 O O . ALA A 1 106 ? -29.414 0.823 3.423 1.00 96.06 106 ALA A O 1
ATOM 835 N N . ALA A 1 107 ? -27.341 0.249 2.790 1.00 96.75 107 ALA A N 1
ATOM 836 C CA . ALA A 1 107 ? -27.197 -0.883 3.706 1.00 96.75 107 ALA A CA 1
ATOM 837 C C . ALA A 1 107 ? -26.534 -0.507 5.046 1.00 96.75 107 ALA A C 1
ATOM 839 O O . ALA A 1 107 ? -26.486 -1.337 5.950 1.00 96.75 107 ALA A O 1
ATOM 840 N N . ILE A 1 108 ? -26.064 0.736 5.212 1.00 97.81 108 ILE A N 1
ATOM 841 C CA . ILE A 1 108 ? -25.414 1.202 6.449 1.00 97.81 108 ILE A CA 1
ATOM 842 C C . ILE A 1 108 ? -26.322 1.066 7.683 1.00 97.81 108 ILE A C 1
ATOM 844 O O . ILE A 1 108 ? -25.825 0.573 8.693 1.00 97.81 108 ILE A O 1
ATOM 848 N N . PRO A 1 109 ? -27.632 1.398 7.641 1.00 97.88 109 PRO A N 1
ATOM 849 C CA . PRO A 1 109 ? -28.505 1.182 8.798 1.00 97.88 109 PRO A CA 1
ATOM 850 C C . PRO A 1 109 ? -28.621 -0.293 9.208 1.00 97.88 109 PRO A C 1
ATOM 852 O O . PRO A 1 109 ? -28.643 -0.604 10.395 1.00 97.88 109 PRO A O 1
ATOM 855 N N . ALA A 1 110 ? -28.652 -1.214 8.238 1.00 97.56 110 ALA A N 1
ATOM 856 C CA . ALA A 1 110 ? -28.706 -2.650 8.515 1.00 97.56 110 ALA A CA 1
ATOM 857 C C . ALA A 1 110 ? -27.389 -3.161 9.122 1.00 97.56 110 ALA A C 1
ATOM 859 O O . ALA A 1 110 ? -27.411 -3.906 10.102 1.00 97.56 110 ALA A O 1
ATOM 860 N N . LEU A 1 111 ? -26.249 -2.705 8.590 1.00 97.94 111 LEU A N 1
ATOM 861 C CA . LEU A 1 111 ? -24.929 -2.998 9.146 1.00 97.94 111 LEU A CA 1
ATOM 862 C C . LEU A 1 111 ? -24.799 -2.482 10.587 1.00 97.94 111 LEU A C 1
ATOM 864 O O . LEU A 1 111 ? -24.320 -3.210 11.454 1.00 97.94 111 LEU A O 1
ATOM 868 N N . ALA A 1 112 ? -25.249 -1.252 10.851 1.00 98.00 112 ALA A N 1
ATOM 869 C CA . ALA A 1 112 ? -25.229 -0.662 12.186 1.00 98.00 112 ALA A CA 1
ATOM 870 C C . ALA A 1 112 ? -26.051 -1.491 13.182 1.00 98.00 112 ALA A C 1
ATOM 872 O O . ALA A 1 112 ? -25.535 -1.842 14.237 1.00 98.00 112 ALA A O 1
ATOM 873 N N . ALA A 1 113 ? -27.266 -1.908 12.812 1.00 97.81 113 ALA A N 1
ATOM 874 C CA . ALA A 1 113 ? -28.095 -2.760 13.664 1.00 97.81 113 ALA A CA 1
ATOM 875 C C . ALA A 1 113 ? -27.433 -4.118 13.974 1.00 97.81 113 ALA A C 1
ATOM 877 O O . ALA A 1 113 ? -27.519 -4.606 15.100 1.00 97.81 113 ALA A O 1
ATOM 878 N N . ALA A 1 114 ? -26.748 -4.731 13.001 1.00 97.69 114 ALA A N 1
ATOM 879 C CA . ALA A 1 114 ? -26.014 -5.979 13.217 1.00 97.69 114 ALA A CA 1
ATOM 880 C C . ALA A 1 114 ? -24.816 -5.796 14.169 1.00 97.69 114 ALA A C 1
ATOM 882 O O . ALA A 1 114 ? -24.570 -6.639 15.030 1.00 97.69 114 ALA A O 1
ATOM 883 N N . LEU A 1 115 ? -24.093 -4.680 14.045 1.00 97.88 115 LEU A N 1
ATOM 884 C CA . LEU A 1 115 ? -23.003 -4.316 14.953 1.00 97.88 115 LEU A CA 1
ATOM 885 C C . LEU A 1 115 ? -23.525 -4.043 16.373 1.00 97.88 115 LEU A C 1
ATOM 887 O O . LEU A 1 115 ? -22.963 -4.548 17.341 1.00 97.88 115 LEU A O 1
ATOM 891 N N . GLU A 1 116 ? -24.628 -3.310 16.517 1.00 96.75 116 GLU A N 1
ATOM 892 C CA . GLU A 1 116 ? -25.259 -3.043 17.817 1.00 96.75 116 GLU A CA 1
ATOM 893 C C . GLU A 1 116 ? -25.706 -4.333 18.515 1.00 96.75 116 GLU A C 1
ATOM 895 O O . GLU A 1 116 ? -25.454 -4.515 19.706 1.00 96.75 116 GLU A O 1
ATOM 900 N N . GLN A 1 117 ? -26.288 -5.277 17.768 1.00 96.69 117 GLN A N 1
ATOM 901 C CA . GLN A 1 117 ? -26.629 -6.609 18.281 1.00 96.69 117 GLN A CA 1
ATOM 902 C C . GLN A 1 117 ? -25.399 -7.397 18.748 1.00 96.69 117 GLN A C 1
ATOM 904 O O . GLN A 1 117 ? -25.498 -8.186 19.686 1.00 96.69 117 GLN A O 1
ATOM 909 N N . ALA A 1 118 ? -24.240 -7.164 18.129 1.00 95.56 118 ALA A N 1
ATOM 910 C CA . ALA A 1 118 ? -22.961 -7.742 18.528 1.00 95.56 118 ALA A CA 1
ATOM 911 C C . ALA A 1 118 ? -22.264 -6.971 19.672 1.00 95.56 118 ALA A C 1
ATOM 913 O O . ALA A 1 118 ? -21.119 -7.274 20.009 1.00 95.56 118 ALA A O 1
ATOM 914 N N . GLY A 1 119 ? -22.930 -5.987 20.289 1.00 94.19 119 GLY A N 1
ATOM 915 C CA . GLY A 1 119 ? -22.404 -5.248 21.440 1.00 94.19 119 GLY A CA 1
ATOM 916 C C . GLY A 1 119 ? -21.503 -4.067 21.075 1.00 94.19 119 GLY A C 1
ATOM 917 O O . GLY A 1 119 ? -20.648 -3.671 21.872 1.00 94.19 119 GLY A O 1
ATOM 918 N N . PHE A 1 120 ? -21.669 -3.501 19.879 1.00 94.62 120 PHE A N 1
ATOM 919 C CA . PHE A 1 120 ? -20.989 -2.273 19.478 1.00 94.62 120 PHE A CA 1
ATOM 920 C C . PHE A 1 120 ? -21.864 -1.042 19.710 1.00 94.62 120 PHE A C 1
ATOM 922 O O . PHE A 1 120 ? -23.065 -1.045 19.468 1.00 94.62 120 PHE A O 1
ATOM 929 N N . TYR A 1 121 ? -21.233 0.051 20.121 1.00 94.25 121 TYR A N 1
ATOM 930 C CA . TYR A 1 121 ? -21.803 1.386 20.022 1.00 94.25 121 TYR A CA 1
ATOM 931 C C . TYR A 1 121 ? -21.444 1.993 18.661 1.00 94.25 121 TYR A C 1
ATOM 933 O O . TYR A 1 121 ? -20.262 2.035 18.306 1.00 94.25 121 TYR A O 1
ATOM 941 N N . VAL A 1 122 ? -22.452 2.455 17.914 1.00 95.75 122 VAL A N 1
ATOM 942 C CA . VAL A 1 122 ? -22.320 2.873 16.508 1.00 95.75 122 VAL A CA 1
ATOM 943 C C . VAL A 1 122 ? -22.937 4.268 16.286 1.00 95.75 122 VAL A C 1
ATOM 945 O O . VAL A 1 122 ? -24.082 4.389 15.854 1.00 95.75 122 VAL A O 1
ATOM 948 N N . PRO A 1 123 ? -22.225 5.363 16.606 1.00 93.56 123 PRO A N 1
ATOM 949 C CA . PRO A 1 123 ? -22.719 6.718 16.370 1.00 93.56 123 PRO A CA 1
ATOM 950 C C . PRO A 1 123 ? -22.649 7.123 14.886 1.00 93.56 123 PRO A C 1
ATOM 952 O O . PRO A 1 123 ? -21.874 6.580 14.103 1.00 93.56 123 PRO A O 1
ATOM 955 N N . GLY A 1 124 ? -23.426 8.144 14.500 1.00 93.06 124 GLY A N 1
ATOM 956 C CA . GLY A 1 124 ? -23.278 8.815 13.197 1.00 93.06 124 GLY A CA 1
ATOM 957 C C . GLY A 1 124 ? -23.801 8.037 11.982 1.00 93.06 124 GLY A C 1
ATOM 958 O O . GLY A 1 124 ? -23.460 8.377 10.848 1.00 93.06 124 GLY A O 1
ATOM 959 N N . VAL A 1 125 ? -24.641 7.016 12.196 1.00 96.81 125 VAL A N 1
ATOM 960 C CA . VAL A 1 125 ? -25.210 6.153 11.140 1.00 96.81 125 VAL A CA 1
ATOM 961 C C . VAL A 1 125 ? -25.854 6.969 10.015 1.00 96.81 125 VAL A C 1
ATOM 963 O O . VAL A 1 125 ? -25.556 6.736 8.843 1.00 96.81 125 VAL A O 1
ATOM 966 N N . ASP A 1 126 ? -26.676 7.966 10.354 1.00 96.75 126 ASP A N 1
ATOM 967 C CA . ASP A 1 126 ? -27.386 8.802 9.375 1.00 96.75 126 ASP A CA 1
ATOM 968 C C . ASP A 1 126 ? -26.437 9.639 8.505 1.00 96.75 126 ASP A C 1
ATOM 970 O O . ASP A 1 126 ? -26.674 9.827 7.307 1.00 96.75 126 ASP A O 1
ATOM 974 N N . ASP A 1 127 ? -25.329 10.125 9.067 1.00 96.75 127 ASP A N 1
ATOM 975 C CA . ASP A 1 127 ? -24.350 10.924 8.327 1.00 96.75 127 ASP A CA 1
ATOM 976 C C . ASP A 1 127 ? -23.547 10.056 7.345 1.00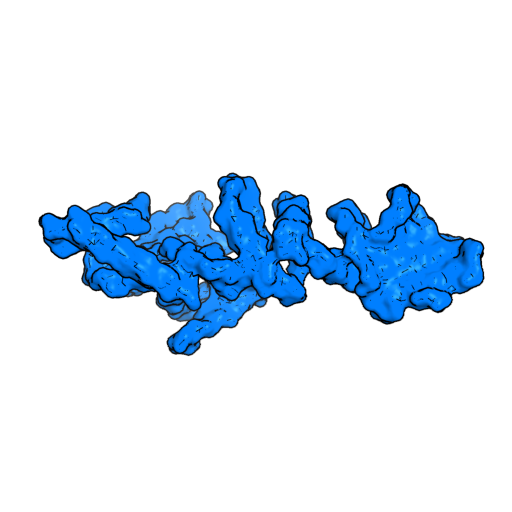 96.75 127 ASP A C 1
ATOM 978 O O . ASP A 1 127 ? -23.262 10.487 6.222 1.00 96.75 127 ASP A O 1
ATOM 982 N N . VAL A 1 128 ? -23.233 8.80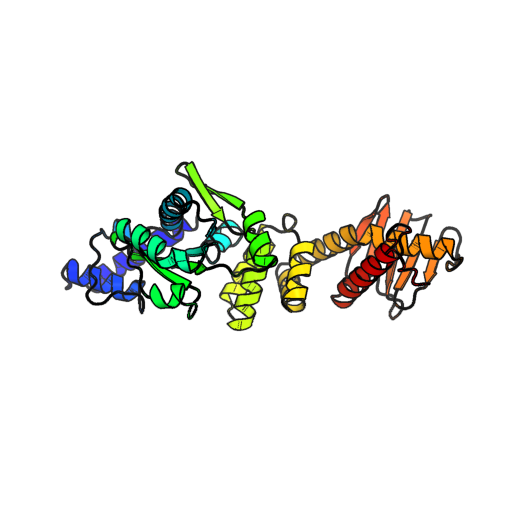9 7.719 1.00 96.50 128 VAL A N 1
ATOM 983 C CA . VAL A 1 128 ? -22.595 7.836 6.816 1.00 96.50 128 VAL A CA 1
ATOM 984 C C . VAL A 1 128 ? -23.578 7.380 5.733 1.00 96.50 128 VAL A C 1
ATOM 986 O O . VAL A 1 128 ? -23.231 7.362 4.548 1.00 96.50 128 VAL A O 1
ATOM 989 N N . ALA A 1 129 ? -24.819 7.053 6.101 1.00 96.31 129 ALA A N 1
ATOM 990 C CA . ALA A 1 129 ? -25.850 6.612 5.162 1.00 96.31 129 ALA A CA 1
ATOM 991 C C . ALA A 1 129 ? -26.215 7.710 4.145 1.00 96.31 129 ALA A C 1
ATOM 993 O O . ALA A 1 129 ? -26.400 7.429 2.961 1.00 96.31 129 ALA A O 1
ATOM 994 N N . SER A 1 130 ? -26.253 8.976 4.572 1.00 96.25 130 SER A N 1
ATOM 995 C CA . SER A 1 130 ? -26.542 10.121 3.694 1.00 96.25 130 SER A CA 1
ATOM 996 C C . SER A 1 130 ? -25.353 10.587 2.849 1.00 96.25 130 SER A C 1
ATOM 998 O O . SER A 1 130 ? -25.537 11.347 1.900 1.00 96.25 130 SER A O 1
ATOM 1000 N N . GLY A 1 131 ? -24.133 10.144 3.160 1.00 94.50 131 GLY A N 1
ATOM 1001 C CA . GLY A 1 131 ? -22.942 10.542 2.411 1.00 94.50 131 GLY A CA 1
ATOM 1002 C C . GLY A 1 131 ? -22.196 11.760 2.927 1.00 94.50 131 GLY A C 1
ATOM 1003 O O . GLY A 1 131 ? -21.195 12.132 2.318 1.00 94.50 131 GLY A O 1
ATOM 1004 N N . ARG A 1 132 ? -22.628 12.351 4.045 1.00 94.44 132 ARG A N 1
ATOM 1005 C CA . ARG A 1 132 ? -21.956 13.505 4.661 1.00 94.44 132 ARG A CA 1
ATOM 1006 C C . ARG A 1 132 ? -20.574 13.145 5.190 1.00 94.44 132 ARG A C 1
ATOM 1008 O O . ARG A 1 132 ? -19.650 13.942 5.068 1.00 94.44 132 ARG A O 1
ATOM 1015 N N . ILE A 1 133 ? -20.432 11.937 5.735 1.00 94.94 133 ILE A N 1
ATOM 1016 C CA . ILE A 1 133 ? -19.148 11.370 6.153 1.00 94.94 133 ILE A CA 1
ATOM 1017 C C . ILE A 1 133 ? -18.932 9.992 5.514 1.00 94.94 133 ILE A C 1
ATOM 1019 O O . ILE A 1 133 ? -19.849 9.359 4.976 1.00 94.94 133 ILE A O 1
ATOM 1023 N N . LYS A 1 134 ? -17.675 9.540 5.514 1.00 94.56 134 LYS A N 1
ATOM 1024 C CA . LYS A 1 134 ? -17.269 8.253 4.923 1.00 94.56 134 LYS A CA 1
ATOM 1025 C C . LYS A 1 134 ? -16.865 7.205 5.950 1.00 94.56 134 LYS A C 1
ATOM 1027 O O . LYS A 1 134 ? -16.710 6.054 5.570 1.00 94.56 134 LYS A O 1
ATOM 1032 N N . THR A 1 135 ? -16.705 7.583 7.211 1.00 96.25 135 THR A N 1
ATOM 1033 C CA . THR A 1 135 ? -16.218 6.684 8.256 1.00 96.25 135 THR A CA 1
ATOM 1034 C C . THR A 1 135 ? -17.325 6.448 9.263 1.00 96.25 135 THR A C 1
ATOM 1036 O O . THR A 1 135 ? -17.824 7.399 9.861 1.00 96.25 135 THR A O 1
ATOM 1039 N N . LEU A 1 136 ? -17.703 5.186 9.434 1.00 96.50 136 LEU A N 1
ATOM 1040 C CA . LEU A 1 136 ? -18.545 4.735 10.529 1.00 96.50 136 LEU A CA 1
ATOM 1041 C C . LEU A 1 136 ? -17.631 4.305 11.673 1.00 96.50 136 LEU A C 1
ATOM 1043 O O . LEU A 1 136 ? -16.861 3.355 11.539 1.00 96.50 136 LEU A O 1
ATOM 1047 N N . GLN A 1 137 ? -17.692 5.027 12.781 1.00 95.00 137 GLN A N 1
ATOM 1048 C CA . GLN A 1 137 ? -16.884 4.721 13.955 1.00 95.00 137 GLN A CA 1
ATOM 1049 C C . GLN A 1 137 ? -17.635 3.730 14.825 1.00 95.00 137 GLN A C 1
ATOM 1051 O O . GLN A 1 137 ? -18.834 3.890 15.046 1.00 95.00 137 GLN A O 1
ATOM 1056 N N . VAL A 1 138 ? -16.942 2.706 15.314 1.00 95.44 138 VAL A N 1
ATOM 1057 C CA . VAL A 1 138 ? -17.555 1.674 16.151 1.00 95.44 138 VAL A CA 1
ATOM 1058 C C . VAL A 1 138 ? -16.700 1.416 17.379 1.00 95.44 138 VAL A C 1
ATOM 1060 O O . VAL A 1 138 ? -15.476 1.309 17.288 1.00 95.44 138 VAL A O 1
ATOM 1063 N N . THR A 1 139 ? -17.352 1.290 18.530 1.00 92.94 139 THR A N 1
ATOM 1064 C CA . THR A 1 139 ? -16.694 0.960 19.797 1.00 92.94 139 THR A CA 1
ATOM 1065 C C . THR A 1 139 ? -17.316 -0.306 20.354 1.00 92.94 139 THR A C 1
ATOM 1067 O O . THR A 1 139 ? -18.502 -0.312 20.679 1.00 92.94 139 THR A O 1
ATOM 1070 N N . GLN A 1 140 ? -16.532 -1.374 20.486 1.00 92.06 140 GLN A N 1
ATOM 1071 C CA . GLN A 1 140 ? -16.986 -2.573 21.181 1.00 92.06 140 GLN A CA 1
ATOM 1072 C C . GLN A 1 140 ? -17.054 -2.240 22.672 1.00 92.06 140 GLN A C 1
ATOM 1074 O O . GLN A 1 140 ? -16.064 -1.805 23.268 1.00 92.06 140 GLN A O 1
ATOM 1079 N N . ILE A 1 141 ? -18.246 -2.389 23.248 1.00 88.88 141 ILE A N 1
ATOM 1080 C CA . ILE A 1 141 ? -18.568 -1.891 24.583 1.00 88.88 141 ILE A CA 1
ATOM 1081 C C . ILE A 1 141 ? -17.641 -2.568 25.617 1.00 88.88 141 ILE A C 1
ATOM 1083 O O . ILE A 1 141 ? -16.742 -1.929 26.167 1.00 88.88 141 ILE A O 1
ATOM 1087 N N . ASP A 1 142 ? -17.724 -3.877 25.813 1.00 86.50 142 ASP A N 1
ATOM 1088 C CA . ASP A 1 142 ? -17.020 -4.581 26.901 1.00 86.50 142 ASP A CA 1
ATOM 1089 C C . ASP A 1 142 ? -15.481 -4.482 26.905 1.00 86.50 142 ASP A C 1
ATOM 1091 O O . ASP A 1 142 ? -14.839 -4.589 27.956 1.00 86.50 142 ASP A O 1
ATOM 1095 N N . THR A 1 143 ? -14.872 -4.292 25.740 1.00 87.00 143 THR A N 1
ATOM 1096 C CA . THR A 1 143 ? -13.417 -4.271 25.517 1.00 87.00 143 THR A CA 1
ATOM 1097 C C . THR A 1 143 ? -12.864 -2.867 25.331 1.00 87.00 143 THR A C 1
ATOM 1099 O O . THR A 1 143 ? -11.646 -2.716 25.259 1.00 87.00 143 THR A O 1
ATOM 1102 N N . ILE A 1 144 ? -13.733 -1.856 25.213 1.00 87.06 144 ILE A N 1
ATOM 1103 C CA . ILE A 1 144 ? -13.393 -0.463 24.883 1.00 87.06 144 ILE A CA 1
ATOM 1104 C C . ILE A 1 144 ? -12.491 -0.317 23.647 1.00 87.06 144 ILE A C 1
ATOM 1106 O O . ILE A 1 144 ? -11.722 0.638 23.529 1.00 87.06 144 ILE A O 1
ATOM 1110 N N . SER A 1 145 ? -12.573 -1.277 22.723 1.00 89.12 145 SER A N 1
ATOM 1111 C CA . SER A 1 145 ? -11.783 -1.288 21.493 1.00 89.12 145 SER A CA 1
ATOM 1112 C C . SER A 1 145 ? -12.531 -0.574 20.373 1.00 89.12 145 SER A C 1
ATOM 1114 O O . SER A 1 145 ? -13.739 -0.756 20.215 1.00 89.12 145 SER A O 1
ATOM 1116 N N . ARG A 1 146 ? -11.808 0.235 19.593 1.00 91.94 146 ARG A N 1
ATOM 1117 C CA . ARG A 1 146 ? -12.373 1.062 18.523 1.00 91.94 146 ARG A CA 1
ATOM 1118 C C . ARG A 1 146 ? -11.937 0.577 17.145 1.00 91.94 146 ARG A C 1
ATOM 1120 O O . ARG A 1 146 ? -10.780 0.186 16.955 1.00 91.94 146 ARG A O 1
ATOM 1127 N N . ALA A 1 147 ? -12.857 0.664 16.190 1.00 95.81 147 ALA A N 1
ATOM 1128 C CA . ALA A 1 147 ? -12.542 0.581 14.776 1.00 95.81 147 ALA A CA 1
ATOM 1129 C C . ALA A 1 147 ? -13.135 1.754 13.986 1.00 95.81 147 ALA A C 1
ATOM 1131 O O . ALA A 1 147 ? -14.248 2.207 14.256 1.00 95.81 147 ALA A O 1
ATOM 1132 N N . ASP A 1 148 ? -12.387 2.195 12.981 1.00 96.44 148 ASP A N 1
ATOM 1133 C CA . ASP A 1 148 ? -12.835 3.119 11.949 1.00 96.44 148 ASP A CA 1
ATOM 1134 C C . ASP A 1 148 ? -13.186 2.310 10.692 1.00 96.44 148 ASP A C 1
ATOM 1136 O O . ASP A 1 148 ? -12.313 1.729 10.039 1.00 96.44 148 ASP A O 1
ATOM 1140 N N . LEU A 1 149 ? -14.478 2.249 10.357 1.00 97.94 149 LEU A N 1
ATOM 1141 C CA . LEU A 1 149 ? -14.992 1.536 9.186 1.00 97.94 149 LEU A CA 1
ATOM 1142 C C . LEU A 1 149 ? -15.218 2.530 8.044 1.00 97.94 149 LEU A C 1
ATOM 1144 O O . LEU A 1 149 ? -16.231 3.230 7.982 1.00 97.94 149 LEU A O 1
ATOM 1148 N N . VAL A 1 150 ? -14.258 2.616 7.132 1.00 97.31 150 VAL A N 1
ATOM 1149 C CA . VAL A 1 150 ? -14.300 3.524 5.984 1.00 97.31 150 VAL A CA 1
ATOM 1150 C C . VAL A 1 150 ? -15.098 2.890 4.848 1.00 97.31 150 VAL A C 1
ATOM 1152 O O . VAL A 1 150 ? -14.786 1.794 4.387 1.00 97.31 150 VAL A O 1
ATOM 1155 N N . ILE A 1 151 ? -16.106 3.596 4.348 1.00 97.50 151 ILE A N 1
ATOM 1156 C CA . ILE A 1 151 ? -16.883 3.169 3.184 1.00 97.50 151 ILE A CA 1
ATOM 1157 C C . ILE A 1 151 ? -16.081 3.477 1.918 1.00 97.50 151 ILE A C 1
ATOM 1159 O O . ILE A 1 151 ? -15.734 4.635 1.666 1.00 97.50 151 ILE A O 1
ATOM 1163 N N . ALA A 1 152 ? -15.777 2.437 1.140 1.00 96.25 152 ALA A N 1
ATOM 1164 C CA . ALA A 1 152 ? -14.981 2.541 -0.075 1.00 96.25 152 ALA A CA 1
ATOM 1165 C C . ALA A 1 152 ? -15.651 3.442 -1.121 1.00 96.25 152 ALA A C 1
ATOM 1167 O O . ALA A 1 152 ? -16.867 3.407 -1.326 1.00 96.25 152 ALA A O 1
ATOM 1168 N N . ASP A 1 153 ? -14.832 4.219 -1.827 1.00 91.06 153 ASP A N 1
ATOM 1169 C CA . ASP A 1 153 ? -15.278 4.921 -3.026 1.00 91.06 153 ASP A CA 1
ATOM 1170 C C . ASP A 1 153 ? -15.427 3.944 -4.201 1.00 91.06 153 ASP A C 1
ATOM 1172 O O . ASP A 1 153 ? -14.765 2.910 -4.278 1.00 91.06 153 ASP A O 1
ATOM 1176 N N . VAL A 1 154 ? -16.268 4.302 -5.171 1.00 89.00 154 VAL A N 1
ATOM 1177 C CA . VAL A 1 154 ? -16.434 3.522 -6.402 1.00 89.00 154 VAL A CA 1
ATOM 1178 C C . VAL A 1 154 ? -15.465 4.056 -7.453 1.00 89.00 154 VAL A C 1
ATOM 1180 O O . VAL A 1 154 ? -15.813 4.924 -8.251 1.00 89.00 154 VAL A O 1
ATOM 1183 N N . ASN A 1 155 ? -14.219 3.582 -7.423 1.00 92.75 155 ASN A N 1
ATOM 1184 C CA . ASN A 1 155 ? -13.214 3.910 -8.435 1.00 92.75 155 ASN A CA 1
ATOM 1185 C C . ASN A 1 155 ? -12.269 2.719 -8.713 1.00 92.75 155 ASN A C 1
ATOM 1187 O O . ASN A 1 155 ? -12.203 1.795 -7.897 1.00 92.75 155 ASN A O 1
ATOM 1191 N N . PRO A 1 156 ? -11.528 2.732 -9.840 1.00 94.19 156 PRO A N 1
ATOM 1192 C CA . PRO A 1 156 ? -10.676 1.607 -10.231 1.00 94.19 156 PRO A CA 1
ATOM 1193 C C . PRO A 1 156 ? -9.594 1.248 -9.205 1.00 94.19 156 PRO A C 1
ATOM 1195 O O . PRO A 1 156 ? -9.288 0.073 -9.025 1.00 94.19 156 PRO A O 1
ATOM 1198 N N . TYR A 1 157 ? -9.031 2.238 -8.506 1.00 94.69 157 TYR A N 1
ATOM 1199 C CA . TYR A 1 157 ? -8.014 1.993 -7.482 1.00 94.69 157 TYR A CA 1
ATOM 1200 C C . TYR A 1 157 ? -8.594 1.255 -6.272 1.00 94.69 157 TYR A C 1
ATOM 1202 O O . TYR A 1 157 ? -7.999 0.298 -5.789 1.00 94.69 157 TYR A O 1
ATOM 1210 N N . GLU A 1 158 ? -9.776 1.657 -5.796 1.00 94.31 158 GLU A N 1
ATOM 1211 C CA . GLU A 1 158 ? -10.451 0.961 -4.694 1.00 94.31 158 GLU A CA 1
ATOM 1212 C C . GLU A 1 158 ? -10.802 -0.483 -5.065 1.00 94.31 158 GLU A C 1
ATOM 1214 O O . GLU A 1 158 ? -10.549 -1.388 -4.275 1.00 94.31 158 GLU A O 1
ATOM 1219 N N . GLN A 1 159 ? -11.307 -0.720 -6.279 1.00 94.44 159 GLN A N 1
ATOM 1220 C CA . GLN A 1 159 ? -11.622 -2.070 -6.764 1.00 94.44 159 GLN A CA 1
ATOM 1221 C C . GLN A 1 159 ? -10.385 -2.978 -6.769 1.00 94.44 159 GLN A C 1
ATOM 1223 O O . GLN A 1 159 ? -10.425 -4.075 -6.211 1.00 94.44 159 GLN A O 1
ATOM 1228 N N . LEU A 1 160 ? -9.262 -2.482 -7.297 1.00 96.25 160 LEU A N 1
ATOM 1229 C CA . LEU A 1 160 ? -8.002 -3.225 -7.317 1.00 96.25 160 LEU A CA 1
ATOM 1230 C C . LEU A 1 160 ? -7.501 -3.580 -5.915 1.00 96.25 160 LEU A C 1
ATOM 1232 O O . LEU A 1 160 ? -6.982 -4.675 -5.719 1.00 96.25 160 LEU A O 1
ATOM 1236 N N . LYS A 1 161 ? -7.700 -2.715 -4.914 1.00 97.38 161 LYS A N 1
ATOM 1237 C CA . LYS A 1 161 ? -7.335 -3.030 -3.523 1.00 97.38 161 LYS A CA 1
ATOM 1238 C C . LYS A 1 161 ? -8.113 -4.216 -2.968 1.00 97.38 161 LYS A C 1
ATOM 1240 O O . LYS A 1 161 ? -7.544 -5.041 -2.256 1.00 97.38 161 LYS A O 1
ATOM 1245 N N . PHE A 1 162 ? -9.398 -4.333 -3.302 1.00 97.31 162 PHE A N 1
ATOM 1246 C CA . PHE A 1 162 ? -10.185 -5.501 -2.912 1.00 97.31 162 PHE A CA 1
ATOM 1247 C C . PHE A 1 162 ? -9.712 -6.774 -3.614 1.00 97.31 162 PHE A C 1
ATOM 1249 O O . PHE A 1 162 ? -9.738 -7.828 -2.982 1.00 97.31 162 PHE A O 1
ATOM 1256 N N . GLU A 1 163 ? -9.274 -6.696 -4.869 1.00 96.38 163 GLU A N 1
ATOM 1257 C CA . GLU A 1 163 ? -8.726 -7.838 -5.618 1.00 96.38 163 GLU A CA 1
ATOM 1258 C C . GLU A 1 163 ? -7.344 -8.265 -5.104 1.00 96.38 163 GLU A C 1
ATOM 1260 O O . GLU A 1 163 ? -7.045 -9.455 -5.037 1.00 96.38 163 GLU A O 1
ATOM 1265 N N . ARG A 1 164 ? -6.511 -7.298 -4.701 1.00 96.81 164 ARG A N 1
ATOM 1266 C CA . ARG A 1 164 ? -5.133 -7.510 -4.232 1.00 96.81 164 ARG A CA 1
ATOM 1267 C C . ARG A 1 164 ? -5.008 -7.775 -2.730 1.00 96.81 164 ARG A C 1
ATOM 1269 O O . ARG A 1 164 ? -3.895 -8.033 -2.259 1.00 96.81 164 ARG A O 1
ATOM 1276 N N . ARG A 1 165 ? -6.102 -7.692 -1.963 1.00 97.56 165 ARG A N 1
ATOM 1277 C CA . ARG A 1 165 ? -6.082 -7.922 -0.510 1.00 97.56 165 ARG A CA 1
ATOM 1278 C C . ARG A 1 165 ? -5.509 -9.301 -0.187 1.00 97.56 165 ARG A C 1
ATOM 1280 O O . ARG A 1 165 ? -5.796 -10.289 -0.856 1.00 97.56 165 ARG A O 1
ATOM 1287 N N . GLN A 1 166 ? -4.708 -9.365 0.864 1.00 96.62 166 GLN A N 1
ATOM 1288 C CA . GLN A 1 166 ? -4.004 -10.573 1.267 1.00 96.62 166 GLN A CA 1
ATOM 1289 C C . GLN A 1 166 ? -4.747 -11.256 2.411 1.00 96.62 166 GLN A C 1
ATOM 1291 O O . GLN A 1 166 ? -5.233 -10.601 3.331 1.00 96.62 166 GLN A O 1
ATOM 1296 N N . THR A 1 167 ? -4.830 -12.584 2.367 1.00 95.69 167 THR A N 1
ATOM 1297 C CA . THR A 1 167 ? -5.393 -13.360 3.479 1.00 95.69 167 THR A CA 1
ATOM 1298 C C . THR A 1 167 ? -4.326 -13.544 4.549 1.00 95.69 167 THR A C 1
ATOM 1300 O O . THR A 1 167 ? -3.272 -14.119 4.284 1.00 95.69 167 THR A O 1
ATOM 1303 N N . TYR A 1 168 ? -4.606 -13.090 5.764 1.00 91.19 168 TYR A N 1
ATOM 1304 C CA . TYR A 1 168 ? -3.727 -13.233 6.915 1.00 91.19 168 TYR A CA 1
ATOM 1305 C C . TYR A 1 168 ? -4.352 -14.172 7.945 1.00 91.19 168 TYR A C 1
ATOM 1307 O O . TYR A 1 168 ? -5.449 -13.919 8.440 1.00 91.19 168 TYR A O 1
ATOM 1315 N N . ARG A 1 169 ? -3.648 -15.262 8.266 1.00 90.12 169 ARG A N 1
ATOM 1316 C CA . ARG A 1 169 ? -4.091 -16.248 9.260 1.00 90.12 169 ARG A CA 1
ATOM 1317 C C . ARG A 1 169 ? -3.681 -15.815 10.661 1.00 90.12 169 ARG A C 1
ATOM 1319 O O . ARG A 1 169 ? -2.500 -15.596 10.929 1.00 90.12 169 ARG A O 1
ATOM 1326 N N . LEU A 1 170 ? -4.662 -15.736 11.546 1.00 84.12 170 LEU A N 1
ATOM 1327 C CA . LEU A 1 170 ? -4.49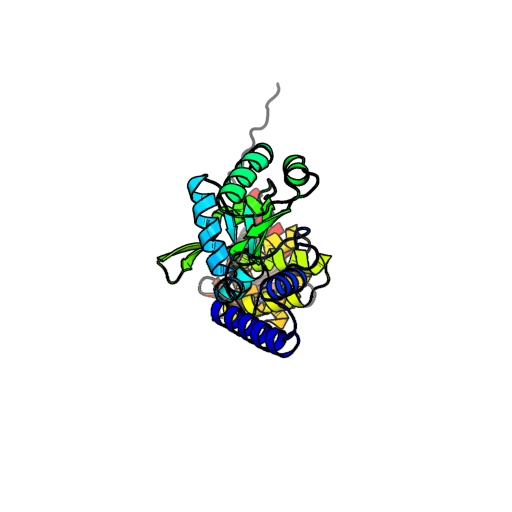0 -15.509 12.971 1.00 84.12 170 LEU A CA 1
ATOM 1328 C C . LEU A 1 170 ? -4.127 -16.816 13.689 1.00 84.12 170 LEU A C 1
ATOM 1330 O O . LEU A 1 170 ? -4.220 -17.916 13.138 1.00 84.12 170 LEU A O 1
ATOM 1334 N N . THR A 1 171 ? -3.676 -16.698 14.938 1.00 75.25 171 THR A N 1
ATOM 1335 C CA . THR A 1 171 ? -3.194 -17.836 15.741 1.00 75.25 171 THR A CA 1
ATOM 1336 C C . THR A 1 171 ? -4.286 -18.838 16.117 1.00 75.25 171 THR A C 1
ATOM 1338 O O . THR A 1 171 ? -3.975 -19.971 16.464 1.00 75.25 171 THR A O 1
ATOM 1341 N N . ASP A 1 172 ? -5.550 -18.431 16.058 1.00 75.00 172 ASP A N 1
ATOM 1342 C CA . ASP A 1 172 ? -6.748 -19.209 16.386 1.00 75.00 172 ASP A CA 1
ATOM 1343 C C . ASP A 1 172 ? -7.414 -19.844 15.147 1.00 75.00 172 ASP A C 1
ATOM 1345 O O . ASP A 1 172 ? -8.535 -20.331 15.226 1.00 75.00 172 ASP A O 1
ATOM 1349 N N . SER A 1 173 ? -6.711 -19.897 14.009 1.00 76.69 173 SER A N 1
ATOM 1350 C CA . SER A 1 173 ? -7.204 -20.372 12.700 1.00 76.69 173 SER A CA 1
ATOM 1351 C C . SER A 1 173 ? -8.202 -19.448 11.995 1.00 76.69 173 SER A C 1
ATOM 1353 O O . SER A 1 173 ? -8.549 -19.715 10.841 1.00 76.69 173 SER A O 1
ATOM 1355 N N . THR A 1 174 ? -8.608 -18.339 12.618 1.00 86.62 174 THR A N 1
ATOM 1356 C CA . THR A 1 174 ? -9.372 -17.284 11.946 1.00 86.62 174 THR A CA 1
ATOM 1357 C C . THR A 1 174 ? -8.499 -16.633 10.874 1.00 86.62 174 THR A C 1
ATOM 1359 O O . THR A 1 174 ? -7.280 -16.525 11.021 1.00 86.62 174 THR A O 1
ATOM 1362 N N . SER A 1 175 ? -9.092 -16.211 9.762 1.00 91.81 175 SER A N 1
ATOM 1363 C CA . SER A 1 175 ? -8.383 -15.445 8.736 1.00 91.81 175 SER A CA 1
ATOM 1364 C C . SER A 1 175 ? -9.018 -14.076 8.590 1.00 91.81 175 SER A C 1
ATOM 1366 O O . SER A 1 175 ? -10.230 -13.949 8.653 1.00 91.81 175 SER A O 1
ATOM 1368 N N . VAL A 1 176 ? -8.204 -13.052 8.374 1.00 95.62 176 VAL A N 1
ATOM 1369 C CA . VAL A 1 176 ? -8.675 -11.703 8.055 1.00 95.62 176 VAL A CA 1
ATOM 1370 C C . VAL A 1 176 ? -8.048 -11.245 6.750 1.00 95.62 176 VAL A C 1
ATOM 1372 O O . VAL A 1 176 ? -6.970 -11.707 6.372 1.00 95.62 176 VAL A O 1
ATOM 1375 N N . TYR A 1 177 ? -8.700 -10.320 6.056 1.00 97.75 177 TYR A N 1
ATOM 1376 C CA . TYR A 1 177 ? -8.119 -9.700 4.871 1.00 97.75 177 TYR A CA 1
ATOM 1377 C C . TYR A 1 177 ? -7.342 -8.445 5.251 1.00 97.75 177 TYR A C 1
ATOM 1379 O O . TYR A 1 177 ? -7.883 -7.578 5.931 1.00 97.75 177 TYR A O 1
ATOM 1387 N N . LEU A 1 178 ? -6.099 -8.325 4.795 1.00 97.81 178 LEU A N 1
ATOM 1388 C CA . LEU A 1 178 ? -5.276 -7.120 4.906 1.00 97.81 178 LEU A CA 1
ATOM 1389 C C . LEU A 1 178 ? -5.148 -6.450 3.532 1.00 97.81 178 LEU A C 1
ATOM 1391 O O . LEU A 1 178 ? -5.130 -7.131 2.507 1.00 97.81 178 LEU A O 1
ATOM 1395 N N . ALA A 1 179 ? -5.019 -5.123 3.496 1.00 98.00 179 ALA A N 1
ATOM 1396 C CA . ALA A 1 179 ? -4.563 -4.420 2.296 1.00 98.00 179 ALA A CA 1
ATOM 1397 C C . ALA A 1 179 ? -3.211 -4.987 1.830 1.00 98.00 179 ALA A C 1
ATOM 1399 O O . ALA A 1 179 ? -2.404 -5.371 2.672 1.00 98.00 179 ALA A O 1
ATOM 1400 N N . SER A 1 180 ? -2.936 -5.011 0.522 1.00 98.31 180 SER A N 1
ATOM 1401 C CA . SER A 1 180 ? -1.595 -5.376 0.045 1.00 98.31 180 SER A CA 1
ATOM 1402 C C . SER A 1 180 ? -0.538 -4.402 0.600 1.00 98.31 180 SER A C 1
ATOM 1404 O O . SER A 1 180 ? -0.870 -3.242 0.895 1.00 98.31 180 SER A O 1
ATOM 1406 N N . PRO A 1 181 ? 0.730 -4.824 0.764 1.00 98.19 181 PRO A N 1
ATOM 1407 C CA . PRO A 1 181 ? 1.771 -3.922 1.241 1.00 98.19 181 PRO A CA 1
ATOM 1408 C C . PRO A 1 181 ? 1.972 -2.724 0.297 1.00 98.19 181 PRO A C 1
ATOM 1410 O O . PRO A 1 181 ? 2.193 -1.614 0.783 1.00 98.19 181 PRO A O 1
ATOM 1413 N N . GLU A 1 182 ? 1.813 -2.891 -1.022 1.00 98.56 182 GLU A N 1
ATOM 1414 C CA . GLU A 1 182 ? 1.913 -1.779 -1.974 1.00 98.56 182 GLU A CA 1
ATOM 1415 C C . GLU A 1 182 ? 0.776 -0.768 -1.804 1.00 98.56 182 GLU A C 1
ATOM 1417 O O . GLU A 1 182 ? 1.006 0.442 -1.760 1.00 98.56 182 GLU A O 1
ATOM 1422 N N . ASP A 1 183 ? -0.458 -1.252 -1.656 1.00 98.19 183 ASP A N 1
ATOM 1423 C CA . ASP A 1 183 ? -1.624 -0.390 -1.448 1.00 98.19 183 ASP A CA 1
ATOM 1424 C C . ASP A 1 183 ? -1.550 0.341 -0.106 1.00 98.19 183 ASP A C 1
ATOM 1426 O O . ASP A 1 183 ? -1.975 1.496 0.013 1.00 98.19 183 ASP A O 1
ATOM 1430 N N . LEU A 1 184 ? -0.988 -0.308 0.917 1.00 97.81 184 LEU A N 1
ATOM 1431 C CA . LEU A 1 184 ? -0.709 0.328 2.197 1.00 97.81 184 LEU A CA 1
ATOM 1432 C C . LEU A 1 184 ? 0.298 1.473 2.035 1.00 97.81 184 LEU A C 1
ATOM 1434 O O . LEU A 1 184 ? 0.047 2.562 2.552 1.00 97.81 184 LEU A O 1
ATOM 1438 N N . VAL A 1 185 ? 1.400 1.255 1.307 1.00 98.19 185 VAL A N 1
ATOM 1439 C CA . VAL A 1 185 ? 2.411 2.289 1.032 1.00 98.19 185 VAL A CA 1
ATOM 1440 C C . VAL A 1 185 ? 1.784 3.480 0.310 1.00 98.19 185 VAL A C 1
ATOM 1442 O O . VAL A 1 185 ? 1.883 4.610 0.795 1.00 98.19 185 VAL A O 1
ATOM 1445 N N . VAL A 1 186 ? 1.077 3.240 -0.798 1.00 97.81 186 VAL A N 1
ATOM 1446 C CA . VAL A 1 186 ? 0.451 4.310 -1.588 1.00 97.81 186 VAL A CA 1
ATOM 1447 C C . VAL A 1 186 ? -0.560 5.090 -0.741 1.00 97.81 186 VAL A C 1
ATOM 1449 O O . VAL A 1 186 ? -0.510 6.320 -0.707 1.00 97.81 186 VAL A O 1
ATOM 1452 N N . ASN A 1 187 ? -1.442 4.417 0.006 1.00 95.69 187 ASN A N 1
ATOM 1453 C CA . ASN A 1 187 ? -2.428 5.103 0.851 1.00 95.69 187 ASN A CA 1
ATOM 1454 C C . ASN A 1 187 ? -1.778 5.913 1.979 1.00 95.69 187 ASN A C 1
ATOM 1456 O O . ASN A 1 187 ? -2.193 7.045 2.232 1.00 95.69 187 ASN A O 1
ATOM 1460 N N . LYS A 1 188 ? -0.729 5.391 2.623 1.00 95.62 188 LYS A N 1
ATOM 1461 C CA . LYS A 1 188 ? -0.012 6.126 3.673 1.00 95.62 188 LYS A CA 1
ATOM 1462 C C . LYS A 1 188 ? 0.690 7.366 3.147 1.00 95.62 188 LYS A C 1
ATOM 1464 O O . LYS A 1 188 ? 0.640 8.394 3.818 1.00 95.62 188 LYS A O 1
ATOM 1469 N N . LEU A 1 189 ? 1.271 7.313 1.948 1.00 96.56 189 LEU A N 1
ATOM 1470 C CA . LEU A 1 189 ? 1.823 8.502 1.296 1.00 96.56 189 LEU A CA 1
ATOM 1471 C C . LEU A 1 189 ? 0.725 9.536 0.990 1.00 96.56 189 LEU A C 1
ATOM 1473 O O . LEU A 1 189 ? 0.917 10.722 1.264 1.00 96.56 189 LEU A O 1
ATOM 1477 N N . ARG A 1 190 ? -0.459 9.103 0.525 1.00 94.06 190 ARG A N 1
ATOM 1478 C CA . ARG A 1 190 ? -1.614 10.001 0.310 1.00 94.06 190 ARG A CA 1
ATOM 1479 C C . ARG A 1 190 ? -2.037 10.699 1.605 1.00 94.06 190 ARG A C 1
ATOM 1481 O O . ARG A 1 190 ? -2.192 11.919 1.621 1.00 94.06 190 ARG A O 1
ATOM 1488 N N . TRP A 1 191 ? -2.192 9.950 2.696 1.00 89.50 191 TRP A N 1
ATOM 1489 C CA . TRP A 1 191 ? -2.577 10.502 4.001 1.00 89.50 191 TRP A CA 1
ATOM 1490 C C . TRP A 1 191 ? -1.481 11.380 4.610 1.00 89.50 191 TRP A C 1
ATOM 1492 O O . TRP A 1 191 ? -1.767 12.425 5.196 1.00 89.50 191 TRP A O 1
ATOM 1502 N N . GLY A 1 192 ? -0.218 10.978 4.455 1.00 85.75 192 GLY A N 1
ATOM 1503 C CA . GLY A 1 192 ? 0.952 11.723 4.910 1.00 85.75 192 GLY A CA 1
ATOM 1504 C C . GLY A 1 192 ? 1.060 13.087 4.235 1.00 85.75 192 GLY A C 1
ATOM 1505 O O . GLY A 1 192 ? 1.315 14.071 4.920 1.00 85.75 192 GLY A O 1
ATOM 1506 N N . ARG A 1 193 ? 0.759 13.184 2.934 1.00 83.56 193 ARG A N 1
ATOM 1507 C CA . ARG A 1 193 ? 0.733 14.465 2.209 1.00 83.56 193 ARG A CA 1
ATOM 1508 C C . ARG A 1 193 ? -0.307 15.440 2.768 1.00 83.56 193 ARG A C 1
ATOM 1510 O O . ARG A 1 193 ? -0.037 16.632 2.856 1.00 83.56 193 ARG A O 1
ATOM 1517 N N . GLN A 1 194 ? -1.476 14.941 3.167 1.00 71.94 194 GLN A N 1
ATOM 1518 C CA . GLN A 1 194 ? -2.553 15.770 3.723 1.00 71.94 194 GLN A CA 1
ATOM 1519 C C . GLN A 1 194 ? -2.277 16.219 5.165 1.00 71.94 194 GLN A C 1
ATOM 1521 O O . GLN A 1 194 ? -2.693 17.304 5.558 1.00 71.94 194 GLN A O 1
ATOM 1526 N N . SER A 1 195 ? -1.583 15.389 5.950 1.00 74.31 195 SER A N 1
ATOM 1527 C CA . SER A 1 195 ? -1.403 15.577 7.399 1.00 74.31 195 SER A CA 1
ATOM 1528 C C . SER A 1 195 ? 0.016 15.964 7.835 1.00 74.31 195 SER A C 1
ATOM 1530 O O . SER A 1 195 ? 0.226 16.218 9.017 1.00 74.31 195 SER A O 1
ATOM 1532 N N . GLN A 1 196 ? 0.992 15.963 6.918 1.00 71.56 196 GLN A N 1
ATOM 1533 C CA . GLN A 1 196 ? 2.437 16.069 7.200 1.00 71.56 196 GLN A CA 1
ATOM 1534 C C . GLN A 1 196 ? 2.906 15.106 8.310 1.00 71.56 196 GLN A C 1
ATOM 1536 O O . GLN A 1 196 ? 3.757 15.422 9.138 1.00 71.56 196 GLN A O 1
ATOM 1541 N N . SER A 1 197 ? 2.313 13.911 8.361 1.00 83.38 197 SER A N 1
ATOM 1542 C CA . SER A 1 197 ? 2.494 12.986 9.478 1.00 83.38 197 SER A CA 1
ATOM 1543 C C . SER A 1 197 ? 3.774 12.154 9.358 1.00 83.38 197 SER A C 1
ATOM 1545 O O . SER A 1 197 ? 3.843 11.209 8.568 1.00 83.38 197 SER A O 1
ATOM 1547 N N . GLU A 1 198 ? 4.744 12.409 10.244 1.00 85.50 198 GLU A N 1
ATOM 1548 C CA . GLU A 1 198 ? 5.948 11.573 10.407 1.00 85.50 198 GLU A CA 1
ATOM 1549 C C . GLU A 1 198 ? 5.620 10.098 10.681 1.00 85.50 198 GLU A C 1
ATOM 1551 O O . GLU A 1 198 ? 6.375 9.198 10.314 1.00 85.50 198 GLU A O 1
ATOM 1556 N N . LYS A 1 199 ? 4.479 9.825 11.327 1.00 86.94 199 LYS A N 1
ATOM 1557 C CA . LYS A 1 199 ? 4.017 8.460 11.608 1.00 86.94 199 LYS A CA 1
ATOM 1558 C C . LYS A 1 199 ? 3.737 7.694 10.316 1.00 86.94 199 LYS A C 1
ATOM 1560 O O . LYS A 1 199 ? 4.133 6.538 10.212 1.00 86.94 199 LYS A O 1
ATOM 1565 N N . GLN A 1 200 ? 3.084 8.329 9.340 1.00 92.44 200 GLN A N 1
ATOM 1566 C CA . GLN A 1 200 ? 2.797 7.682 8.058 1.00 92.44 200 GLN A CA 1
ATOM 1567 C C . GLN A 1 200 ? 4.089 7.430 7.278 1.00 92.44 200 GLN A C 1
ATOM 1569 O O . GLN A 1 200 ? 4.257 6.345 6.730 1.00 92.44 200 GLN A O 1
ATOM 1574 N N . TRP A 1 201 ? 5.025 8.384 7.302 1.00 94.62 201 TRP A N 1
ATOM 1575 C CA . TRP A 1 201 ? 6.339 8.230 6.672 1.00 94.62 201 TRP A CA 1
ATOM 1576 C C . TRP A 1 201 ? 7.145 7.074 7.279 1.00 94.62 201 TRP A C 1
ATOM 1578 O O . TRP A 1 201 ? 7.656 6.224 6.553 1.00 94.62 201 TRP A O 1
ATOM 1588 N N . ARG A 1 202 ? 7.197 6.985 8.616 1.00 94.19 202 ARG A N 1
ATOM 1589 C CA . ARG A 1 202 ? 7.874 5.892 9.332 1.00 94.19 202 ARG A CA 1
ATOM 1590 C C . ARG A 1 202 ? 7.265 4.529 9.009 1.00 94.19 202 ARG A C 1
ATOM 1592 O O . ARG A 1 202 ? 8.011 3.589 8.757 1.00 94.19 202 ARG A O 1
ATOM 1599 N N . ASP A 1 203 ? 5.935 4.436 8.968 1.00 95.31 203 ASP A N 1
ATOM 1600 C CA . ASP A 1 203 ? 5.255 3.199 8.575 1.00 95.31 203 ASP A CA 1
ATOM 1601 C C . ASP A 1 203 ? 5.650 2.787 7.139 1.00 95.31 203 ASP A C 1
ATOM 1603 O O . ASP A 1 203 ? 5.974 1.624 6.916 1.00 95.31 203 ASP A O 1
ATOM 1607 N N . VAL A 1 204 ? 5.697 3.724 6.177 1.00 97.50 204 VAL A N 1
ATOM 1608 C CA . VAL A 1 204 ? 6.141 3.433 4.796 1.00 97.50 204 VAL A CA 1
ATOM 1609 C C . VAL A 1 204 ? 7.594 2.959 4.765 1.00 97.50 204 VAL A C 1
ATOM 1611 O O . VAL A 1 204 ? 7.878 1.921 4.170 1.00 97.50 204 VAL A O 1
ATOM 1614 N N . LEU A 1 205 ? 8.510 3.664 5.439 1.00 97.50 205 LEU A N 1
ATOM 1615 C CA . LEU A 1 205 ? 9.917 3.260 5.533 1.00 97.50 205 LEU A CA 1
ATOM 1616 C C . LEU A 1 205 ? 10.065 1.844 6.101 1.00 97.50 205 LEU A C 1
ATOM 1618 O O . LEU A 1 205 ? 10.872 1.064 5.599 1.00 97.50 205 LEU A O 1
ATOM 1622 N N . GLY A 1 206 ? 9.289 1.510 7.136 1.00 97.19 206 GLY A N 1
ATOM 1623 C CA . GLY A 1 206 ? 9.280 0.183 7.744 1.00 97.19 206 GLY A CA 1
ATOM 1624 C C . GLY A 1 206 ? 8.861 -0.905 6.757 1.00 97.19 206 GLY A C 1
ATOM 1625 O O . GLY A 1 206 ? 9.546 -1.920 6.654 1.00 97.19 206 GLY A O 1
ATOM 1626 N N . VAL A 1 207 ? 7.783 -0.675 5.998 1.00 98.31 207 VAL A N 1
ATOM 1627 C CA . VAL A 1 207 ? 7.304 -1.623 4.978 1.00 98.31 207 VAL A CA 1
ATOM 1628 C C . VAL A 1 207 ? 8.336 -1.806 3.868 1.00 98.31 207 VAL A C 1
ATOM 1630 O O . VAL A 1 207 ? 8.696 -2.937 3.556 1.00 98.31 207 VAL A O 1
ATOM 1633 N N . 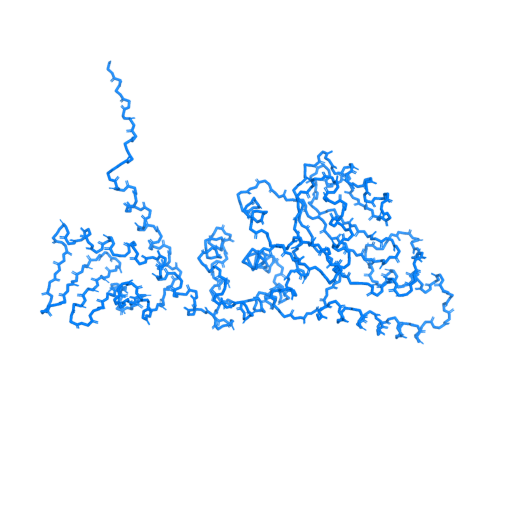LEU A 1 208 ? 8.879 -0.717 3.316 1.00 98.56 208 LEU A N 1
ATOM 1634 C CA . LEU A 1 208 ? 9.877 -0.803 2.245 1.00 98.56 208 LEU A CA 1
ATOM 1635 C C . LEU A 1 208 ? 11.137 -1.560 2.684 1.00 98.56 208 LEU A C 1
ATOM 1637 O O . LEU A 1 208 ? 11.631 -2.415 1.953 1.00 98.56 208 LEU A O 1
ATOM 1641 N N . LYS A 1 209 ? 11.638 -1.287 3.894 1.00 97.94 209 LYS A N 1
ATOM 1642 C CA . LYS A 1 209 ? 12.831 -1.957 4.436 1.00 97.94 209 LYS A CA 1
ATOM 1643 C C . LYS A 1 209 ? 12.608 -3.434 4.733 1.00 97.94 209 LYS A C 1
ATOM 1645 O O . LYS A 1 209 ? 13.557 -4.203 4.622 1.00 97.94 209 LYS A O 1
ATOM 1650 N N . ALA A 1 210 ? 11.401 -3.810 5.145 1.00 97.62 210 ALA A N 1
ATOM 1651 C CA . ALA A 1 210 ? 11.076 -5.186 5.497 1.00 97.62 210 ALA A CA 1
ATOM 1652 C C . ALA A 1 210 ? 10.768 -6.050 4.267 1.00 97.62 210 ALA A C 1
ATOM 1654 O O . ALA A 1 210 ? 11.203 -7.194 4.219 1.00 97.62 210 ALA A O 1
ATOM 1655 N N . GLN A 1 211 ? 10.036 -5.505 3.290 1.00 97.75 211 GLN A N 1
ATOM 1656 C CA . GLN A 1 211 ? 9.559 -6.255 2.122 1.00 97.75 211 GLN A CA 1
ATOM 1657 C C . GLN A 1 211 ? 10.521 -6.174 0.923 1.00 97.75 211 GLN A C 1
ATOM 1659 O O . GLN A 1 211 ? 10.594 -7.101 0.126 1.00 97.75 211 GLN A O 1
ATOM 1664 N N . GLN A 1 212 ? 11.290 -5.086 0.790 1.00 97.88 212 GLN A N 1
ATOM 1665 C CA . GLN A 1 212 ? 12.332 -4.910 -0.230 1.00 97.88 212 GLN A CA 1
ATOM 1666 C C . GLN A 1 212 ? 11.907 -5.356 -1.640 1.00 97.88 212 GLN A C 1
ATOM 1668 O O . GLN A 1 212 ? 11.084 -4.684 -2.255 1.00 97.88 212 GLN A O 1
ATOM 1673 N N . GLY A 1 213 ? 12.498 -6.440 -2.160 1.00 97.19 213 GLY A N 1
ATOM 1674 C CA . GLY A 1 213 ? 12.288 -6.963 -3.512 1.00 97.19 213 GLY A CA 1
ATOM 1675 C C . GLY A 1 213 ? 10.958 -7.673 -3.737 1.00 97.19 213 GLY A C 1
ATOM 1676 O O . GLY A 1 213 ? 10.608 -7.880 -4.895 1.00 97.19 213 GLY A O 1
ATOM 1677 N N . ASP A 1 214 ? 10.221 -7.990 -2.671 1.00 97.75 214 ASP A N 1
ATOM 1678 C CA . ASP A 1 214 ? 8.909 -8.639 -2.758 1.00 97.75 214 ASP A CA 1
ATOM 1679 C C . ASP A 1 214 ? 7.787 -7.647 -3.113 1.00 97.75 214 ASP A C 1
ATOM 1681 O O . ASP A 1 214 ? 6.677 -8.061 -3.436 1.00 97.75 214 ASP A O 1
ATOM 1685 N N . LEU A 1 215 ? 8.075 -6.340 -3.073 1.00 98.50 215 LEU A N 1
ATOM 1686 C CA . LEU A 1 215 ? 7.141 -5.288 -3.468 1.00 98.50 215 LEU A CA 1
ATOM 1687 C C . LEU A 1 215 ? 7.131 -5.074 -4.980 1.00 98.50 215 LEU A C 1
ATOM 1689 O O . LEU A 1 215 ? 8.179 -5.042 -5.628 1.00 98.50 215 LEU A O 1
ATOM 1693 N N . ASP A 1 216 ? 5.948 -4.795 -5.516 1.00 98.38 216 ASP A N 1
ATOM 1694 C CA . ASP A 1 216 ? 5.770 -4.316 -6.887 1.00 98.38 216 ASP A CA 1
ATOM 1695 C C . ASP A 1 216 ? 5.945 -2.784 -6.964 1.00 98.38 216 ASP A C 1
ATOM 1697 O O . ASP A 1 216 ? 5.010 -2.001 -6.749 1.00 98.38 216 ASP A O 1
ATOM 1701 N N . TYR A 1 217 ? 7.167 -2.327 -7.260 1.00 98.38 217 TYR A N 1
ATOM 1702 C CA . TYR A 1 217 ? 7.466 -0.894 -7.370 1.00 98.38 217 TYR A CA 1
ATOM 1703 C C . TYR A 1 217 ? 6.864 -0.264 -8.623 1.00 98.38 217 TYR A C 1
ATOM 1705 O O . TYR A 1 217 ? 6.556 0.927 -8.594 1.00 98.38 217 TYR A O 1
ATOM 1713 N N . GLU A 1 218 ? 6.651 -1.023 -9.698 1.00 96.88 218 GLU A N 1
ATOM 1714 C CA . GLU A 1 218 ? 6.014 -0.495 -10.907 1.00 96.88 218 GLU A CA 1
ATOM 1715 C C . GLU A 1 218 ? 4.533 -0.195 -10.652 1.00 96.88 218 GLU A C 1
ATOM 1717 O O . GLU A 1 218 ? 4.038 0.871 -11.033 1.00 96.88 218 GLU A O 1
ATOM 1722 N N . TYR A 1 219 ? 3.844 -1.063 -9.908 1.00 97.69 219 TYR A N 1
ATOM 1723 C CA . TYR A 1 219 ? 2.499 -0.790 -9.407 1.00 97.69 219 TYR A CA 1
ATOM 1724 C C . TYR A 1 219 ? 2.462 0.463 -8.524 1.00 97.69 219 TYR A C 1
ATOM 1726 O O . TYR A 1 219 ? 1.633 1.353 -8.744 1.00 97.69 219 TYR A O 1
ATOM 1734 N N . MET A 1 220 ? 3.376 0.570 -7.552 1.00 98.31 220 MET A N 1
ATOM 1735 C CA . MET A 1 220 ? 3.438 1.741 -6.674 1.00 98.31 220 MET A CA 1
ATOM 1736 C C . MET A 1 220 ? 3.739 3.025 -7.454 1.00 98.31 220 MET A C 1
ATOM 1738 O O . MET A 1 220 ? 3.079 4.033 -7.219 1.00 98.31 220 MET A O 1
ATOM 1742 N N . HIS A 1 221 ? 4.676 3.007 -8.408 1.00 97.12 221 HIS A N 1
ATOM 1743 C CA . HIS A 1 221 ? 5.001 4.168 -9.240 1.00 97.12 221 HIS A CA 1
ATOM 1744 C C . HIS A 1 221 ? 3.838 4.585 -10.139 1.00 97.12 221 HIS A C 1
ATOM 1746 O O . HIS A 1 221 ? 3.586 5.785 -10.275 1.00 97.12 221 HIS A O 1
ATOM 1752 N N . ARG A 1 222 ? 3.098 3.627 -10.709 1.00 95.62 222 ARG A N 1
ATOM 1753 C CA . ARG A 1 222 ? 1.893 3.906 -11.499 1.00 95.62 222 ARG A CA 1
ATOM 1754 C C . ARG A 1 222 ? 0.865 4.687 -10.682 1.00 95.62 222 ARG A C 1
ATOM 1756 O O . ARG A 1 222 ? 0.418 5.745 -11.118 1.00 95.62 222 ARG A O 1
ATOM 1763 N N . TRP A 1 223 ? 0.503 4.195 -9.498 1.00 97.12 223 TRP A N 1
ATOM 1764 C CA . TRP A 1 223 ? -0.486 4.873 -8.654 1.00 97.12 223 TRP A CA 1
ATOM 1765 C C . TRP A 1 223 ? 0.053 6.140 -8.003 1.00 97.12 223 TRP A C 1
ATOM 1767 O O . TRP A 1 223 ? -0.685 7.109 -7.837 1.00 97.12 223 TRP A O 1
ATOM 1777 N N . ALA A 1 224 ? 1.344 6.179 -7.682 1.00 96.50 224 ALA A N 1
ATOM 1778 C CA . ALA A 1 224 ? 1.979 7.396 -7.211 1.00 96.50 224 ALA A CA 1
ATOM 1779 C C . ALA A 1 224 ? 1.941 8.495 -8.279 1.00 96.50 224 ALA A C 1
ATOM 1781 O O . ALA A 1 224 ? 1.735 9.649 -7.930 1.00 96.50 224 ALA A O 1
ATOM 1782 N N . ALA A 1 225 ? 2.085 8.176 -9.567 1.00 94.12 225 ALA A N 1
ATOM 1783 C CA . ALA A 1 225 ? 1.907 9.165 -10.627 1.00 94.12 225 ALA A CA 1
ATOM 1784 C C . ALA A 1 225 ? 0.463 9.698 -10.671 1.00 94.12 225 ALA A C 1
ATOM 1786 O O . ALA A 1 225 ? 0.273 10.911 -10.693 1.00 94.12 225 ALA A O 1
ATOM 1787 N N . GLU A 1 226 ? -0.533 8.811 -10.594 1.00 94.88 226 GLU A N 1
ATOM 1788 C CA . GLU A 1 226 ? -1.959 9.180 -10.633 1.00 94.88 226 GLU A CA 1
ATOM 1789 C C . GLU A 1 226 ? -2.384 10.065 -9.448 1.00 94.88 226 GLU A C 1
ATOM 1791 O O . GLU A 1 226 ? -3.232 10.946 -9.582 1.00 94.88 226 GLU A O 1
ATOM 1796 N N . PHE A 1 227 ? -1.774 9.863 -8.277 1.00 95.38 227 PHE A N 1
ATOM 1797 C CA . PHE A 1 227 ? -2.059 10.635 -7.063 1.00 95.38 227 PHE A CA 1
ATOM 1798 C C . PHE A 1 227 ? -1.069 11.775 -6.793 1.00 95.38 227 PHE A C 1
ATOM 1800 O O . PHE A 1 227 ? -1.117 12.367 -5.711 1.00 95.38 227 PHE A O 1
ATOM 1807 N N . ASP A 1 228 ? -0.182 12.085 -7.744 1.00 95.25 228 ASP A N 1
ATOM 1808 C CA . ASP A 1 228 ? 0.841 13.129 -7.606 1.00 95.25 228 ASP A CA 1
ATOM 1809 C C . ASP A 1 228 ? 1.744 12.916 -6.363 1.00 95.25 228 ASP A C 1
ATOM 1811 O O . ASP A 1 228 ? 1.997 13.795 -5.544 1.00 95.25 228 ASP A O 1
ATOM 1815 N N . LEU A 1 229 ? 2.195 11.677 -6.181 1.00 96.50 229 LEU A N 1
ATOM 1816 C CA . LEU A 1 229 ? 3.065 11.200 -5.100 1.00 96.50 229 LEU A CA 1
ATOM 1817 C C . LEU A 1 229 ? 4.414 10.676 -5.601 1.00 96.50 229 LEU A C 1
ATOM 1819 O O . LEU A 1 229 ? 5.168 10.090 -4.827 1.00 96.50 229 LEU A O 1
ATOM 1823 N N . ALA A 1 230 ? 4.720 10.842 -6.887 1.00 95.81 230 ALA A N 1
ATOM 1824 C CA . ALA A 1 230 ? 5.917 10.269 -7.494 1.00 95.81 230 ALA A CA 1
ATOM 1825 C C . ALA A 1 230 ? 7.211 10.729 -6.793 1.00 95.81 230 ALA A C 1
ATOM 1827 O O . ALA A 1 230 ? 8.077 9.904 -6.514 1.00 95.81 230 ALA A O 1
ATOM 1828 N N . GLU A 1 231 ? 7.307 12.013 -6.436 1.00 95.62 231 GLU A N 1
ATOM 1829 C CA . GLU A 1 231 ? 8.448 12.564 -5.688 1.00 95.62 231 GLU A CA 1
ATOM 1830 C C . GLU A 1 231 ? 8.551 11.971 -4.278 1.00 95.62 231 GLU A C 1
ATOM 1832 O O . GLU A 1 231 ? 9.627 11.553 -3.857 1.00 95.62 231 GLU A O 1
ATOM 1837 N N . ALA A 1 232 ? 7.422 11.857 -3.572 1.00 96.38 232 ALA A N 1
ATOM 1838 C CA . ALA A 1 232 ? 7.382 11.261 -2.239 1.00 96.38 232 ALA A CA 1
ATOM 1839 C C . ALA A 1 232 ? 7.809 9.783 -2.264 1.00 96.38 232 ALA A C 1
ATOM 1841 O O . ALA A 1 232 ? 8.559 9.344 -1.393 1.00 96.38 232 ALA A O 1
ATOM 1842 N N . LEU A 1 233 ? 7.374 9.025 -3.278 1.00 97.69 233 LEU A N 1
ATOM 1843 C CA . LEU A 1 233 ? 7.777 7.631 -3.462 1.00 97.69 233 LEU A CA 1
ATOM 1844 C C . LEU A 1 233 ? 9.280 7.507 -3.776 1.00 97.69 233 LEU A C 1
ATOM 1846 O O . LEU A 1 233 ? 9.962 6.639 -3.231 1.00 97.69 233 LEU A O 1
ATOM 1850 N N . GLU A 1 234 ? 9.828 8.385 -4.617 1.00 95.94 234 GLU A N 1
ATOM 1851 C CA . GLU A 1 234 ? 11.269 8.407 -4.894 1.00 95.94 234 GLU A CA 1
ATOM 1852 C C . GLU A 1 234 ? 12.104 8.739 -3.658 1.00 95.94 234 GLU A C 1
ATOM 1854 O O . GLU A 1 234 ? 13.131 8.103 -3.412 1.00 95.94 234 GLU A O 1
ATOM 1859 N N . GLN A 1 235 ? 11.656 9.708 -2.865 1.00 97.00 235 GLN A N 1
ATOM 1860 C CA . GLN A 1 235 ? 12.343 10.091 -1.642 1.00 97.00 235 GLN A CA 1
ATOM 1861 C C . GLN A 1 235 ? 12.330 8.943 -0.626 1.00 97.00 235 GLN A C 1
ATOM 1863 O O . GLN A 1 235 ? 13.375 8.580 -0.089 1.00 97.00 235 GLN A O 1
ATOM 1868 N N . VAL A 1 236 ? 11.173 8.317 -0.391 1.00 97.44 236 VAL A N 1
ATOM 1869 C CA . VAL A 1 236 ? 11.072 7.253 0.614 1.00 97.44 236 VAL A CA 1
ATOM 1870 C C . VAL A 1 236 ? 11.786 5.967 0.182 1.00 97.44 236 VAL A C 1
ATOM 1872 O O . VAL A 1 236 ? 12.343 5.273 1.028 1.00 97.44 236 VAL A O 1
ATOM 1875 N N . THR A 1 237 ? 11.850 5.659 -1.120 1.00 98.00 237 THR A N 1
ATOM 1876 C CA . THR A 1 237 ? 12.661 4.533 -1.627 1.00 98.00 237 THR A CA 1
ATOM 1877 C C . THR A 1 237 ? 14.160 4.787 -1.478 1.00 98.00 237 THR A C 1
ATOM 1879 O O . THR A 1 237 ? 14.902 3.856 -1.148 1.00 98.00 237 THR A O 1
ATOM 1882 N N . LEU A 1 238 ? 14.610 6.033 -1.663 1.00 97.62 238 LEU A N 1
ATOM 1883 C CA . LEU A 1 238 ? 15.991 6.438 -1.402 1.00 97.62 238 LEU A CA 1
ATOM 1884 C C . LEU A 1 238 ? 16.332 6.310 0.089 1.00 97.62 238 LEU A C 1
ATOM 1886 O O . LEU A 1 238 ? 17.298 5.636 0.438 1.00 97.62 238 LEU A O 1
ATOM 1890 N N . GLU A 1 239 ? 15.515 6.887 0.971 1.00 98.12 239 GLU A N 1
ATOM 1891 C CA . GLU A 1 239 ? 15.705 6.825 2.428 1.00 98.12 239 GLU A CA 1
ATOM 1892 C C . GLU A 1 239 ? 15.610 5.396 2.992 1.00 98.12 239 GLU A C 1
ATOM 1894 O O . GLU A 1 239 ? 16.292 5.047 3.962 1.00 98.12 239 GLU A O 1
ATOM 1899 N N . ALA A 1 240 ? 14.771 4.547 2.392 1.00 97.88 240 ALA A N 1
ATOM 1900 C CA . ALA A 1 240 ? 14.677 3.136 2.746 1.00 97.88 240 ALA A CA 1
ATOM 1901 C C . ALA A 1 240 ? 15.857 2.296 2.229 1.00 97.88 240 ALA A C 1
ATOM 1903 O O . ALA A 1 240 ? 16.026 1.170 2.693 1.00 97.88 240 ALA A O 1
ATOM 1904 N N . GLY A 1 241 ? 16.678 2.824 1.314 1.00 98.00 241 GLY A N 1
ATOM 1905 C CA . GLY A 1 241 ? 17.787 2.089 0.703 1.00 98.00 241 GLY A CA 1
ATOM 1906 C C . GLY A 1 241 ? 17.338 1.041 -0.320 1.00 98.00 241 GLY A C 1
ATOM 1907 O O . GLY A 1 241 ? 18.072 0.095 -0.582 1.00 98.00 241 GLY A O 1
ATOM 1908 N N . VAL A 1 242 ? 16.138 1.191 -0.890 1.00 98.25 242 VAL A N 1
ATOM 1909 C CA . VAL A 1 242 ? 15.550 0.246 -1.862 1.00 98.25 242 VAL A CA 1
ATOM 1910 C C . VAL A 1 242 ? 15.407 0.841 -3.264 1.00 98.25 242 VAL A C 1
ATOM 1912 O O . VAL A 1 242 ? 14.857 0.201 -4.156 1.00 98.25 242 VAL A O 1
ATOM 1915 N N . ARG A 1 243 ? 15.920 2.058 -3.490 1.00 97.38 243 ARG A N 1
ATOM 1916 C CA . ARG A 1 243 ? 15.839 2.743 -4.789 1.00 97.38 243 ARG A CA 1
ATOM 1917 C C . ARG A 1 243 ? 16.404 1.904 -5.939 1.00 97.38 243 ARG A C 1
ATOM 1919 O O . ARG A 1 243 ? 15.776 1.821 -6.986 1.00 97.38 243 ARG A O 1
ATOM 1926 N N . GLU A 1 244 ? 17.529 1.223 -5.728 1.00 97.56 244 GLU A N 1
ATOM 1927 C CA . GLU A 1 244 ? 18.123 0.353 -6.752 1.00 97.56 244 GLU A CA 1
ATOM 1928 C C .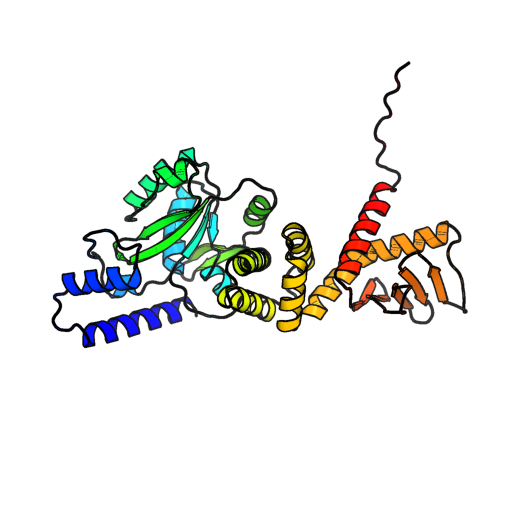 GLU A 1 244 ? 17.186 -0.804 -7.144 1.00 97.56 244 GLU A C 1
ATOM 1930 O O . GLU A 1 244 ? 17.081 -1.148 -8.319 1.00 97.56 244 GLU A O 1
ATOM 1935 N N . ILE A 1 245 ? 16.450 -1.376 -6.185 1.00 98.19 245 ILE A N 1
ATOM 1936 C CA . ILE A 1 245 ? 15.474 -2.444 -6.445 1.00 98.19 245 ILE A CA 1
ATOM 1937 C C . ILE A 1 245 ? 14.351 -1.912 -7.345 1.00 98.19 245 ILE A C 1
ATOM 1939 O O . ILE A 1 245 ? 14.037 -2.524 -8.368 1.00 98.19 245 ILE A O 1
ATOM 1943 N N . ALA A 1 246 ? 13.802 -0.743 -7.003 1.00 97.94 246 ALA A N 1
ATOM 1944 C CA . ALA A 1 246 ? 12.757 -0.081 -7.781 1.00 97.94 246 ALA A CA 1
ATOM 1945 C C . ALA A 1 246 ? 13.224 0.279 -9.204 1.00 97.94 246 ALA A C 1
ATOM 1947 O O . ALA A 1 246 ? 12.487 0.117 -10.178 1.00 97.94 246 ALA A O 1
ATOM 1948 N N . ASP A 1 247 ? 14.460 0.755 -9.348 1.00 98.38 247 ASP A N 1
ATOM 1949 C CA . ASP A 1 247 ? 15.047 1.117 -10.640 1.00 98.38 247 ASP A CA 1
ATOM 1950 C C . ASP A 1 247 ? 15.329 -0.120 -11.509 1.00 98.38 247 ASP A C 1
ATOM 1952 O O . ASP A 1 247 ? 15.117 -0.092 -12.725 1.00 98.38 247 ASP A O 1
ATOM 1956 N N . ARG A 1 248 ? 15.729 -1.244 -10.903 1.00 98.38 248 ARG A N 1
ATOM 1957 C CA . ARG A 1 248 ? 15.901 -2.522 -11.611 1.00 98.38 248 ARG A CA 1
ATOM 1958 C C . ARG A 1 248 ? 14.577 -3.126 -12.071 1.00 98.38 248 ARG A C 1
ATOM 1960 O O . ARG A 1 248 ? 14.526 -3.647 -13.188 1.00 98.38 248 ARG A O 1
ATOM 1967 N N . GLN A 1 249 ? 13.519 -3.057 -11.259 1.00 98.38 249 GLN A N 1
ATOM 1968 C CA . GLN A 1 249 ? 12.182 -3.498 -11.680 1.00 98.38 249 GLN A CA 1
ATOM 1969 C C . GLN A 1 249 ? 11.687 -2.675 -12.876 1.00 98.38 249 GLN A C 1
ATOM 1971 O O . GLN A 1 249 ? 11.271 -3.255 -13.879 1.00 98.38 249 GLN A O 1
ATOM 1976 N N . TRP A 1 250 ? 11.860 -1.352 -12.835 1.00 98.25 250 TRP A N 1
ATOM 1977 C CA . TRP A 1 250 ? 11.550 -0.470 -13.962 1.00 98.25 250 TRP A CA 1
ATOM 1978 C C . TRP A 1 250 ? 12.305 -0.827 -15.239 1.00 98.25 250 TRP A C 1
ATOM 1980 O O . TRP A 1 250 ? 11.703 -0.965 -16.307 1.00 98.25 250 TRP A O 1
ATOM 1990 N N . ALA A 1 251 ? 13.627 -0.995 -15.145 1.00 98.38 251 ALA A N 1
ATOM 1991 C CA . ALA A 1 251 ? 14.446 -1.330 -16.304 1.00 98.38 251 ALA A CA 1
ATOM 1992 C C . ALA A 1 251 ? 14.025 -2.681 -16.897 1.00 98.38 251 ALA A C 1
ATOM 1994 O O . ALA A 1 251 ? 13.919 -2.810 -18.115 1.00 98.38 251 ALA A O 1
ATOM 1995 N N . THR A 1 252 ? 13.710 -3.657 -16.042 1.00 98.25 252 THR A N 1
ATOM 1996 C CA . THR A 1 252 ? 13.186 -4.966 -16.458 1.00 98.25 252 THR A CA 1
ATOM 1997 C C . THR A 1 252 ? 11.861 -4.818 -17.208 1.00 98.25 252 THR A C 1
ATOM 1999 O O . THR A 1 252 ? 11.729 -5.331 -18.319 1.00 98.25 252 THR A O 1
ATOM 2002 N N . ALA A 1 253 ? 10.902 -4.072 -16.650 1.00 97.12 253 ALA A N 1
ATOM 2003 C CA . ALA A 1 253 ? 9.593 -3.842 -17.264 1.00 97.12 253 ALA A CA 1
ATOM 2004 C C . ALA A 1 253 ? 9.687 -3.068 -18.593 1.00 97.12 253 ALA A C 1
ATOM 2006 O O . ALA A 1 253 ? 8.932 -3.325 -19.530 1.00 97.12 253 ALA A O 1
ATOM 2007 N N . THR A 1 254 ? 10.652 -2.152 -18.706 1.00 97.50 254 THR A N 1
ATOM 2008 C CA . THR A 1 254 ? 10.803 -1.254 -19.862 1.00 97.50 254 THR A CA 1
ATOM 2009 C C . THR A 1 254 ? 11.694 -1.842 -20.966 1.00 97.50 254 THR A C 1
ATOM 2011 O O . THR A 1 254 ? 11.667 -1.370 -22.106 1.00 97.50 254 THR A O 1
ATOM 2014 N N . TYR A 1 255 ? 12.453 -2.907 -20.681 1.00 97.75 255 TYR A N 1
ATOM 2015 C CA . TYR A 1 255 ? 13.423 -3.494 -21.612 1.00 97.75 255 TYR A CA 1
ATOM 2016 C C . TYR A 1 255 ? 12.822 -3.812 -22.988 1.00 97.75 255 TYR A C 1
ATOM 2018 O O . TYR A 1 255 ? 13.381 -3.421 -24.014 1.00 97.75 255 TYR A O 1
ATOM 2026 N N . ALA A 1 256 ? 11.658 -4.469 -23.030 1.00 96.38 256 ALA A N 1
ATOM 2027 C CA . ALA A 1 256 ? 11.011 -4.847 -24.288 1.00 96.38 256 ALA A CA 1
ATOM 2028 C C . ALA A 1 256 ? 10.665 -3.624 -25.158 1.00 96.38 256 ALA A C 1
ATOM 2030 O O . ALA A 1 256 ? 10.858 -3.649 -26.375 1.00 96.38 256 ALA A O 1
ATOM 2031 N N . VAL A 1 257 ? 10.228 -2.528 -24.530 1.00 96.88 257 VAL A N 1
ATOM 2032 C CA . VAL A 1 257 ? 9.934 -1.256 -25.204 1.00 96.88 257 VAL A CA 1
ATOM 2033 C C . VAL A 1 257 ? 11.213 -0.648 -25.780 1.00 96.88 257 VAL A C 1
ATOM 2035 O O . VAL A 1 257 ? 11.245 -0.282 -26.956 1.00 96.88 257 VAL A O 1
ATOM 2038 N N . MET A 1 258 ? 12.292 -0.599 -24.993 1.00 97.50 258 MET A N 1
ATOM 2039 C CA . MET A 1 258 ? 13.592 -0.074 -25.433 1.00 97.50 258 MET A CA 1
ATOM 2040 C C . MET A 1 258 ? 14.172 -0.880 -26.601 1.00 97.50 258 MET A C 1
ATOM 2042 O O . MET A 1 258 ? 14.661 -0.308 -27.576 1.00 97.50 258 MET A O 1
ATOM 2046 N N . ARG A 1 259 ? 14.061 -2.213 -26.550 1.00 96.94 259 ARG A N 1
ATOM 2047 C CA . ARG A 1 259 ? 14.481 -3.102 -27.642 1.00 96.94 259 ARG A CA 1
ATOM 2048 C C . ARG A 1 259 ? 13.668 -2.882 -28.905 1.00 96.94 259 ARG A C 1
ATOM 2050 O O . ARG A 1 259 ? 14.245 -2.775 -29.983 1.00 96.94 259 ARG A O 1
ATOM 2057 N N . ARG A 1 260 ? 12.345 -2.779 -28.780 1.00 96.00 260 ARG A N 1
ATOM 2058 C CA . ARG A 1 260 ? 11.459 -2.515 -29.916 1.00 96.00 260 ARG A CA 1
ATOM 2059 C C . ARG A 1 260 ? 11.764 -1.166 -30.566 1.00 96.00 260 ARG A C 1
ATOM 2061 O O . ARG A 1 260 ? 11.790 -1.078 -31.789 1.00 96.00 260 ARG A O 1
ATOM 2068 N N . ALA A 1 261 ? 12.034 -0.136 -29.764 1.00 96.38 261 ALA A N 1
ATOM 2069 C CA . ALA A 1 261 ? 12.445 1.173 -30.263 1.00 96.38 261 ALA A CA 1
ATOM 2070 C C . ALA A 1 261 ? 13.754 1.098 -31.070 1.00 96.38 261 ALA A C 1
ATOM 2072 O O . ALA A 1 261 ? 13.845 1.708 -32.134 1.00 96.38 261 ALA A O 1
ATOM 2073 N N . PHE A 1 262 ? 14.736 0.321 -30.596 1.00 96.88 262 PHE A N 1
ATOM 2074 C CA . PHE A 1 262 ? 16.000 0.106 -31.304 1.00 96.88 262 PHE A CA 1
ATOM 2075 C C . PHE A 1 262 ? 15.807 -0.629 -32.636 1.00 96.88 262 PHE A C 1
ATOM 2077 O O . PHE A 1 262 ? 16.268 -0.149 -33.668 1.00 96.88 262 PHE A O 1
ATOM 2084 N N . VAL A 1 263 ? 15.061 -1.738 -32.638 1.00 95.81 263 VAL A N 1
ATOM 2085 C CA . VAL A 1 263 ? 14.771 -2.508 -33.862 1.00 95.81 263 VAL A CA 1
ATOM 2086 C C . VAL A 1 263 ? 14.049 -1.644 -34.897 1.00 95.81 263 VAL A C 1
ATOM 2088 O O . VAL A 1 263 ? 14.432 -1.621 -36.060 1.00 95.81 263 VAL A O 1
ATOM 2091 N N . LEU A 1 264 ? 13.069 -0.840 -34.476 1.00 94.62 264 LEU A N 1
ATOM 2092 C CA . LEU A 1 264 ? 12.372 0.078 -35.378 1.00 94.62 264 LEU A CA 1
ATOM 2093 C C . LEU A 1 264 ? 13.302 1.154 -35.967 1.00 94.62 264 LEU A C 1
ATOM 2095 O O . LEU A 1 264 ? 13.046 1.666 -37.058 1.00 94.62 264 LEU A O 1
ATOM 2099 N N . ALA A 1 265 ? 14.352 1.549 -35.243 1.00 94.94 265 ALA A N 1
ATOM 2100 C CA . ALA A 1 265 ? 15.367 2.448 -35.779 1.00 94.94 265 ALA A CA 1
ATOM 2101 C C . ALA A 1 265 ? 16.232 1.743 -36.835 1.00 94.94 265 ALA A C 1
ATOM 2103 O O . ALA A 1 265 ? 16.491 2.351 -37.872 1.00 94.94 265 ALA A O 1
ATOM 2104 N N . GLN A 1 266 ? 16.602 0.475 -36.614 1.00 94.75 266 GLN A N 1
ATOM 2105 C CA . GLN A 1 266 ? 17.321 -0.346 -37.598 1.00 94.75 266 GLN A CA 1
ATOM 2106 C C . GLN A 1 266 ? 16.500 -0.518 -38.883 1.00 94.75 266 GLN A C 1
ATOM 2108 O O . GLN A 1 266 ? 16.988 -0.223 -39.966 1.00 94.75 266 GLN A O 1
ATOM 2113 N N . GLU A 1 267 ? 15.221 -0.887 -38.769 1.00 94.50 267 GLU A N 1
ATOM 2114 C CA . GLU A 1 267 ? 14.303 -1.062 -39.911 1.00 94.50 267 GLU A CA 1
ATOM 2115 C C . GLU A 1 267 ? 14.093 0.213 -40.742 1.00 94.50 267 GLU A C 1
ATOM 2117 O O . GLU A 1 267 ? 13.610 0.159 -41.871 1.00 94.50 267 GLU A O 1
ATOM 2122 N N . ARG A 1 268 ? 14.399 1.379 -40.167 1.00 93.69 268 ARG A N 1
ATOM 2123 C CA . ARG A 1 268 ? 14.255 2.690 -40.811 1.00 93.69 268 ARG A CA 1
ATOM 2124 C C . ARG A 1 268 ? 15.589 3.292 -41.238 1.00 93.69 268 ARG A C 1
ATOM 2126 O O . ARG A 1 268 ? 15.615 4.488 -41.530 1.00 93.69 268 ARG A O 1
ATOM 2133 N N . ASP A 1 269 ? 16.666 2.510 -41.196 1.00 92.62 269 ASP A N 1
ATOM 2134 C CA . ASP A 1 269 ? 18.030 2.947 -41.495 1.00 92.62 269 ASP A CA 1
ATOM 2135 C C . ASP A 1 269 ? 18.453 4.177 -40.664 1.00 92.62 269 ASP A C 1
ATOM 2137 O O . ASP A 1 269 ? 19.138 5.084 -41.136 1.00 92.62 269 ASP A O 1
ATOM 2141 N N . ARG A 1 270 ? 18.009 4.239 -39.398 1.00 93.31 270 ARG A N 1
ATOM 2142 C CA . ARG A 1 270 ? 18.322 5.316 -38.434 1.00 93.31 270 ARG A CA 1
ATOM 2143 C C . ARG A 1 270 ? 19.374 4.908 -37.405 1.00 93.31 270 ARG A C 1
ATOM 2145 O O . ARG A 1 270 ? 19.430 5.482 -36.316 1.00 93.31 270 ARG A O 1
ATOM 2152 N N . THR A 1 271 ? 20.185 3.915 -37.739 1.00 94.81 271 THR A N 1
ATOM 2153 C CA . THR A 1 271 ? 21.303 3.455 -36.917 1.00 94.81 271 THR A CA 1
ATOM 2154 C C . THR A 1 271 ? 22.631 3.728 -37.601 1.00 94.81 271 THR A C 1
ATOM 2156 O O . THR A 1 271 ? 22.751 3.612 -38.818 1.00 94.81 271 THR A O 1
ATOM 2159 N N . THR A 1 272 ? 23.648 4.064 -36.815 1.00 95.75 272 THR A N 1
ATOM 2160 C CA . THR A 1 272 ? 25.030 4.227 -37.273 1.00 95.75 272 THR A CA 1
ATOM 2161 C C . THR A 1 272 ? 25.926 3.156 -36.654 1.00 95.75 272 THR A C 1
ATOM 2163 O O . THR A 1 272 ? 25.607 2.592 -35.607 1.00 95.75 272 THR A O 1
ATOM 2166 N N . GLN A 1 273 ? 27.057 2.870 -37.304 1.00 93.88 273 GLN A N 1
ATOM 2167 C CA . GLN A 1 273 ? 28.093 1.967 -36.794 1.00 93.88 273 GLN A CA 1
ATOM 2168 C C . GLN A 1 273 ? 29.397 2.744 -36.577 1.00 93.88 273 GLN A C 1
ATOM 2170 O O . GLN A 1 273 ? 30.236 2.796 -37.479 1.00 93.88 273 GLN A O 1
ATOM 2175 N N . PRO A 1 274 ? 29.575 3.406 -35.418 1.00 91.38 274 PRO A N 1
ATOM 2176 C CA . PRO A 1 274 ? 30.779 4.195 -35.149 1.00 91.38 274 PRO A CA 1
ATOM 2177 C C . PRO A 1 274 ? 32.044 3.334 -35.016 1.00 91.38 274 PRO A C 1
ATOM 2179 O O . PRO A 1 274 ? 33.150 3.823 -35.242 1.00 91.38 274 PRO A O 1
ATOM 2182 N N . SER A 1 275 ? 31.904 2.059 -34.649 1.00 92.62 275 SER A N 1
ATOM 2183 C CA . SER A 1 275 ? 33.002 1.098 -34.562 1.00 92.62 275 SER A CA 1
ATOM 2184 C C . SER A 1 275 ? 32.499 -0.330 -34.782 1.00 92.62 275 SER A C 1
ATOM 2186 O O . SER A 1 275 ? 31.301 -0.606 -34.723 1.00 92.62 275 SER A O 1
ATOM 2188 N N . SER A 1 276 ? 33.424 -1.253 -35.066 1.00 91.62 276 SER A N 1
ATOM 2189 C CA . SER A 1 276 ? 33.085 -2.658 -35.317 1.00 91.62 276 SER A CA 1
ATOM 2190 C C . SER A 1 276 ? 32.341 -3.269 -34.126 1.00 91.62 276 SER A C 1
AT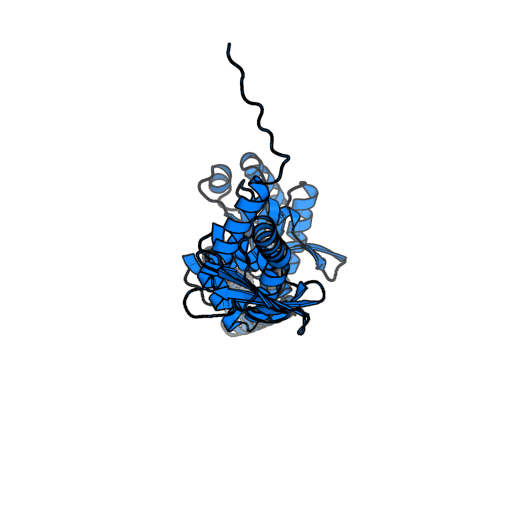OM 2192 O O . SER A 1 276 ? 32.851 -3.271 -33.006 1.00 91.62 276 SER A O 1
ATOM 2194 N N . GLY A 1 277 ? 31.140 -3.792 -34.379 1.00 90.81 277 GLY A N 1
ATOM 2195 C CA . GLY A 1 277 ? 30.299 -4.429 -33.365 1.00 90.81 277 GLY A CA 1
ATOM 2196 C C . GLY A 1 277 ? 29.512 -3.469 -32.468 1.00 90.81 277 GLY A C 1
ATOM 2197 O O . GLY A 1 277 ? 28.814 -3.957 -31.579 1.00 90.81 277 GLY A O 1
ATOM 2198 N N . VAL A 1 278 ? 29.589 -2.152 -32.700 1.00 95.94 278 VAL A N 1
ATOM 2199 C CA . VAL A 1 278 ? 28.793 -1.141 -31.992 1.00 95.94 278 VAL A CA 1
ATOM 2200 C C . VAL A 1 278 ? 27.795 -0.512 -32.955 1.00 95.94 278 VAL A C 1
ATOM 2202 O O . VAL A 1 278 ? 28.181 0.094 -33.951 1.00 95.94 278 VAL A O 1
ATOM 2205 N N . GLU A 1 279 ? 26.513 -0.622 -32.629 1.00 97.12 279 GLU A N 1
ATOM 2206 C CA . GLU A 1 279 ? 25.418 0.037 -33.337 1.00 97.12 279 GLU A CA 1
ATOM 2207 C C . GLU A 1 279 ? 24.746 1.069 -32.435 1.00 97.12 279 GLU A C 1
ATOM 2209 O O . GLU A 1 279 ? 24.483 0.808 -31.259 1.00 97.12 279 GLU A O 1
ATOM 2214 N N . VAL A 1 280 ? 24.452 2.242 -32.992 1.00 97.44 280 VAL A N 1
ATOM 2215 C CA . VAL A 1 280 ? 23.887 3.375 -32.257 1.00 97.44 280 VAL A CA 1
ATOM 2216 C C . VAL A 1 280 ? 22.634 3.881 -32.960 1.00 97.44 280 VAL A C 1
ATOM 2218 O O . VAL A 1 280 ? 22.686 4.241 -34.132 1.00 97.44 280 VAL A O 1
ATOM 2221 N N . ALA A 1 281 ? 21.515 3.951 -32.238 1.00 97.19 281 ALA A N 1
ATOM 2222 C CA . ALA A 1 281 ? 20.306 4.643 -32.672 1.00 97.19 281 ALA A CA 1
ATOM 2223 C C . ALA A 1 281 ? 20.173 5.969 -31.917 1.00 97.19 281 ALA A C 1
ATOM 2225 O O . ALA A 1 281 ? 19.980 5.983 -30.699 1.00 97.19 281 ALA A O 1
ATOM 2226 N N . GLU A 1 282 ? 20.238 7.087 -32.637 1.00 93.69 282 GLU A N 1
ATOM 2227 C CA . GLU A 1 282 ? 20.030 8.408 -32.049 1.00 93.69 282 GLU A CA 1
ATOM 2228 C C . GLU A 1 282 ? 18.574 8.858 -32.177 1.00 93.69 282 GLU A C 1
ATOM 2230 O O . GLU A 1 282 ? 18.067 9.124 -33.268 1.00 93.69 282 GLU A O 1
ATOM 2235 N N . GLY A 1 283 ? 17.901 8.989 -31.037 1.00 91.12 283 GLY A N 1
ATOM 2236 C CA . GLY A 1 283 ? 16.608 9.648 -30.926 1.00 91.12 283 GLY A CA 1
ATOM 2237 C C . GLY A 1 283 ? 16.729 11.139 -30.599 1.00 91.12 283 GLY A C 1
ATOM 2238 O O . GLY A 1 283 ? 17.813 11.729 -30.567 1.00 91.12 283 GLY A O 1
ATOM 2239 N N . ASN A 1 284 ? 15.576 11.751 -30.318 1.00 90.69 284 ASN A N 1
ATOM 2240 C CA . ASN A 1 284 ? 15.504 13.152 -29.894 1.00 90.69 284 ASN A CA 1
ATOM 2241 C C . ASN A 1 284 ? 16.043 13.339 -28.471 1.00 90.69 284 ASN A C 1
ATOM 2243 O O . ASN A 1 284 ? 16.790 14.279 -28.218 1.00 90.69 284 ASN A O 1
ATOM 2247 N N . GLN A 1 285 ? 15.664 12.443 -27.556 1.00 94.25 285 GLN A N 1
ATOM 2248 C CA . GLN A 1 285 ? 16.025 12.528 -26.137 1.00 94.25 285 GLN A CA 1
ATOM 2249 C C . GLN A 1 285 ? 16.995 11.434 -25.685 1.00 94.25 285 GLN A C 1
ATOM 2251 O O . GLN A 1 285 ? 17.757 11.653 -24.746 1.00 94.25 285 GLN A O 1
ATOM 2256 N N . TYR A 1 286 ? 17.003 10.284 -26.362 1.00 97.50 286 TYR A N 1
ATOM 2257 C CA . TYR A 1 286 ? 17.795 9.122 -25.967 1.00 97.50 286 TYR A CA 1
ATOM 2258 C C . TYR A 1 286 ? 18.679 8.620 -27.098 1.00 97.50 286 TYR A C 1
ATOM 2260 O O . TYR A 1 286 ? 18.323 8.722 -28.272 1.00 97.50 286 TYR A O 1
ATOM 2268 N N . VAL A 1 287 ? 19.803 8.032 -26.714 1.00 97.50 287 VAL A N 1
ATOM 2269 C CA . VAL A 1 287 ? 20.697 7.265 -27.572 1.00 97.50 287 VAL A CA 1
ATOM 2270 C C . VAL A 1 287 ? 20.648 5.813 -27.105 1.00 97.50 287 VAL A C 1
ATOM 2272 O O . VAL A 1 287 ? 20.812 5.530 -25.916 1.00 97.50 287 VAL A O 1
ATOM 2275 N N . LEU A 1 288 ? 20.372 4.899 -28.033 1.00 97.94 288 LEU A N 1
ATOM 2276 C CA . LEU A 1 288 ? 20.330 3.460 -27.783 1.00 97.94 288 LEU A CA 1
ATOM 2277 C C . LEU A 1 288 ? 21.572 2.826 -28.396 1.00 97.94 288 LEU A C 1
ATOM 2279 O O . LEU A 1 288 ? 21.831 3.015 -29.583 1.00 97.94 288 LEU A O 1
ATOM 2283 N N . ILE A 1 289 ? 22.333 2.087 -27.598 1.00 97.62 289 ILE A N 1
ATOM 2284 C CA . ILE A 1 289 ? 23.642 1.563 -27.991 1.00 97.62 289 ILE A CA 1
ATOM 2285 C C . ILE A 1 289 ? 23.625 0.048 -27.832 1.00 97.62 289 ILE A C 1
ATOM 2287 O O . ILE A 1 289 ? 23.386 -0.453 -26.736 1.00 97.62 289 ILE A O 1
ATOM 2291 N N . GLN A 1 290 ? 23.900 -0.679 -28.910 1.00 97.50 290 GLN A N 1
ATOM 2292 C CA . GLN A 1 290 ? 24.111 -2.123 -28.905 1.00 97.50 290 GLN A CA 1
ATOM 2293 C C . GLN A 1 290 ? 25.598 -2.406 -29.130 1.00 97.50 290 GLN A C 1
ATOM 2295 O O . GLN A 1 290 ? 26.124 -2.141 -30.205 1.00 97.50 290 GLN A O 1
ATOM 2300 N N . ASP A 1 291 ? 26.263 -2.979 -28.129 1.00 96.12 291 ASP A N 1
ATOM 2301 C CA . ASP A 1 291 ? 27.648 -3.446 -28.209 1.00 96.12 291 ASP A CA 1
ATOM 2302 C C . ASP A 1 291 ? 27.655 -4.979 -28.236 1.00 96.12 291 ASP A C 1
ATOM 2304 O O . ASP A 1 291 ? 27.414 -5.657 -27.232 1.00 96.12 291 ASP A O 1
ATOM 2308 N N . SER A 1 292 ? 27.898 -5.539 -29.417 1.00 93.44 292 SER A N 1
ATOM 2309 C CA . SER A 1 292 ? 27.911 -6.986 -29.643 1.00 93.44 292 SER A CA 1
ATOM 2310 C C . SER A 1 292 ? 29.148 -7.659 -29.047 1.00 93.44 292 SER A C 1
ATOM 2312 O O . SER A 1 292 ? 29.069 -8.817 -28.637 1.00 93.44 292 SER A O 1
ATOM 2314 N N . ALA A 1 293 ? 30.278 -6.953 -28.950 1.00 91.00 293 ALA A N 1
ATOM 2315 C CA . ALA A 1 293 ? 31.502 -7.500 -28.369 1.00 91.00 293 ALA A CA 1
ATOM 2316 C C . ALA A 1 293 ? 31.368 -7.660 -26.849 1.00 91.00 293 ALA A C 1
ATOM 2318 O O . ALA A 1 293 ? 31.820 -8.655 -26.284 1.00 91.00 293 ALA A O 1
ATOM 2319 N N . ARG A 1 294 ? 30.701 -6.705 -26.191 1.00 92.19 294 ARG A N 1
ATOM 2320 C CA . ARG A 1 294 ? 30.420 -6.739 -24.747 1.00 92.19 294 ARG A CA 1
ATOM 2321 C C . ARG A 1 294 ? 29.091 -7.400 -24.385 1.00 92.19 294 ARG A C 1
ATOM 2323 O O . ARG A 1 294 ? 28.792 -7.511 -23.201 1.00 92.19 294 ARG A O 1
ATOM 2330 N N . GLN A 1 295 ? 28.305 -7.829 -25.377 1.00 94.19 295 GLN A N 1
ATOM 2331 C CA . GLN A 1 295 ? 26.954 -8.376 -25.193 1.00 94.19 295 GLN A CA 1
ATOM 2332 C C . GLN A 1 295 ? 26.064 -7.448 -24.349 1.00 94.19 295 GLN A C 1
ATOM 2334 O O . GLN A 1 295 ? 25.377 -7.880 -23.422 1.00 94.19 295 GLN A O 1
ATOM 2339 N N . MET A 1 296 ? 26.114 -6.154 -24.660 1.00 96.81 296 MET A N 1
ATOM 2340 C CA . MET A 1 296 ? 25.526 -5.098 -23.847 1.00 96.81 296 MET A CA 1
ATOM 2341 C C . MET A 1 296 ? 24.593 -4.218 -24.677 1.00 96.81 296 MET A C 1
ATOM 2343 O O . MET A 1 296 ? 24.851 -3.933 -25.846 1.00 96.81 296 MET A O 1
ATOM 2347 N N . PHE A 1 297 ? 23.493 -3.801 -24.060 1.00 98.12 297 PHE A N 1
ATOM 2348 C CA . PHE A 1 297 ? 22.563 -2.822 -24.603 1.00 98.12 297 PHE A CA 1
ATOM 2349 C C . PHE A 1 297 ? 22.388 -1.691 -23.589 1.00 98.12 297 PHE A C 1
ATOM 2351 O O . PHE A 1 297 ? 22.063 -1.953 -22.432 1.00 98.12 297 PHE A O 1
ATOM 2358 N N . ALA A 1 298 ? 22.606 -0.446 -24.000 1.00 97.75 298 ALA A N 1
ATOM 2359 C CA . ALA A 1 298 ? 22.516 0.719 -23.128 1.00 97.75 298 ALA A CA 1
ATOM 2360 C C . ALA A 1 298 ? 21.522 1.747 -23.660 1.00 97.75 298 ALA A C 1
ATOM 2362 O O . ALA A 1 298 ? 21.395 1.957 -24.867 1.00 97.75 298 ALA A O 1
ATOM 2363 N N . VAL A 1 299 ? 20.855 2.417 -22.724 1.00 98.06 299 VAL A N 1
ATOM 2364 C CA . VAL A 1 299 ? 19.994 3.567 -22.983 1.00 98.06 299 VAL A CA 1
ATOM 2365 C C . VAL A 1 299 ? 20.570 4.763 -22.251 1.00 98.06 299 VAL A C 1
ATOM 2367 O O . VAL A 1 299 ? 20.759 4.734 -21.032 1.00 98.06 299 VAL A O 1
ATOM 2370 N N . VAL A 1 300 ? 20.858 5.814 -23.007 1.00 97.50 300 VAL A N 1
ATOM 2371 C CA . VAL A 1 300 ? 21.572 6.993 -22.524 1.00 97.50 300 VAL A CA 1
ATOM 2372 C C . VAL A 1 300 ? 20.773 8.243 -22.859 1.00 97.50 300 VAL A C 1
ATOM 2374 O O . VAL A 1 300 ? 20.216 8.348 -23.951 1.00 97.50 300 VAL A O 1
ATOM 2377 N N . VAL A 1 301 ? 20.695 9.199 -21.933 1.00 96.38 301 VAL A N 1
ATOM 2378 C CA . VAL A 1 301 ? 20.138 10.525 -22.229 1.00 96.38 301 VAL A CA 1
ATOM 2379 C C . VAL A 1 301 ? 21.076 11.244 -23.193 1.00 96.38 301 VAL A C 1
ATOM 2381 O O . VAL A 1 301 ? 22.251 11.440 -22.889 1.00 96.38 301 VAL A O 1
ATOM 2384 N N . LYS A 1 302 ? 20.551 11.679 -24.342 1.00 92.25 302 LYS A N 1
ATOM 2385 C CA . LYS A 1 302 ? 21.324 12.365 -25.388 1.00 92.25 302 LYS A CA 1
ATOM 2386 C C . LYS A 1 302 ? 22.027 13.613 -24.856 1.00 92.25 302 LYS A C 1
ATOM 2388 O O . LYS A 1 302 ? 23.168 13.889 -25.211 1.00 92.25 302 LYS A O 1
ATOM 2393 N N . LEU A 1 303 ? 21.337 14.371 -24.004 1.00 89.50 303 LEU A N 1
ATOM 2394 C CA . LEU A 1 303 ? 21.894 15.545 -23.346 1.00 89.50 303 LEU A CA 1
ATOM 2395 C C . LEU A 1 303 ? 22.544 15.131 -22.017 1.00 89.50 303 LEU A C 1
ATOM 2397 O O . LEU A 1 303 ? 21.852 14.743 -21.079 1.00 89.50 303 LEU A O 1
ATOM 2401 N N . GLY A 1 304 ? 23.871 15.227 -21.935 1.00 84.25 304 GLY A N 1
ATOM 2402 C CA . GLY A 1 304 ? 24.629 14.960 -20.705 1.00 84.25 304 GLY A CA 1
ATOM 2403 C C . GLY A 1 304 ? 25.122 13.522 -20.518 1.00 84.25 304 GLY A C 1
ATOM 2404 O O . GLY A 1 304 ? 25.726 13.250 -19.488 1.00 84.25 304 GLY A O 1
ATOM 2405 N N . ASP A 1 305 ? 24.893 12.629 -21.489 1.00 86.62 305 ASP A N 1
ATOM 2406 C CA . ASP A 1 305 ? 25.496 11.283 -21.569 1.00 86.62 305 ASP A CA 1
ATOM 2407 C C . ASP A 1 305 ? 25.264 10.396 -20.325 1.00 86.62 305 ASP A C 1
ATOM 2409 O O . ASP A 1 305 ? 26.072 9.547 -19.949 1.00 86.62 305 ASP A O 1
ATOM 2413 N N . ARG A 1 306 ? 24.127 10.591 -19.643 1.00 94.62 306 ARG A N 1
ATOM 2414 C CA . ARG A 1 306 ? 23.756 9.806 -18.457 1.00 94.62 306 ARG A CA 1
ATOM 2415 C C . ARG A 1 306 ? 23.085 8.501 -18.876 1.00 94.62 306 ARG A C 1
ATOM 2417 O O . ARG A 1 306 ? 21.990 8.524 -19.440 1.00 94.62 306 ARG A O 1
ATOM 2424 N N . ALA A 1 307 ? 23.696 7.363 -18.553 1.00 95.19 307 ALA A N 1
ATOM 2425 C CA . ALA A 1 307 ? 23.071 6.055 -18.733 1.00 95.19 307 ALA A CA 1
ATOM 2426 C C . ALA A 1 307 ? 21.891 5.884 -17.762 1.00 95.19 307 ALA A C 1
ATOM 2428 O O . ALA A 1 307 ? 22.067 5.970 -16.547 1.00 95.19 307 ALA A O 1
ATOM 2429 N N . ILE A 1 308 ? 20.693 5.631 -18.294 1.00 97.69 308 ILE A N 1
ATOM 2430 C CA . ILE A 1 308 ? 19.487 5.395 -17.481 1.00 97.69 308 ILE A CA 1
ATOM 2431 C C . ILE A 1 308 ? 19.242 3.904 -17.254 1.00 97.69 308 ILE A C 1
ATOM 2433 O O . ILE A 1 308 ? 18.646 3.528 -16.247 1.00 97.69 308 ILE A O 1
ATOM 2437 N N . ALA A 1 309 ? 19.706 3.062 -18.181 1.00 98.25 309 ALA A N 1
ATOM 2438 C CA . ALA A 1 309 ? 19.635 1.613 -18.085 1.00 98.25 309 ALA A CA 1
ATOM 2439 C C . ALA A 1 309 ? 20.746 0.953 -18.912 1.00 98.25 309 ALA A C 1
ATOM 2441 O O . ALA A 1 309 ? 21.075 1.401 -20.014 1.00 98.25 309 ALA A O 1
ATOM 2442 N N . GLN A 1 310 ? 21.300 -0.132 -18.381 1.00 98.25 310 GLN A N 1
ATOM 2443 C CA . GLN A 1 310 ? 22.251 -1.009 -19.050 1.00 98.25 310 GLN A CA 1
ATOM 2444 C C . GLN A 1 310 ? 21.815 -2.455 -18.860 1.00 98.25 310 GLN A C 1
ATOM 2446 O O . GLN A 1 310 ? 21.493 -2.886 -17.750 1.00 98.25 310 GLN A O 1
ATOM 2451 N N . PHE A 1 311 ? 21.845 -3.206 -19.949 1.00 98.44 311 PHE A N 1
ATOM 2452 C CA . PHE A 1 311 ? 21.381 -4.577 -20.016 1.00 98.44 311 PHE A CA 1
ATOM 2453 C C . PHE A 1 311 ? 22.480 -5.468 -20.568 1.00 98.44 311 PHE A C 1
ATOM 2455 O O . PHE A 1 311 ? 23.179 -5.098 -21.511 1.00 98.44 311 PHE A O 1
ATOM 2462 N N . GLY A 1 312 ? 22.610 -6.649 -19.986 1.00 97.12 312 GLY A N 1
ATOM 2463 C CA . GLY A 1 312 ? 23.439 -7.722 -20.495 1.00 97.12 312 GLY A CA 1
ATOM 2464 C C . GLY A 1 312 ? 22.646 -8.663 -21.404 1.00 97.12 312 GLY A C 1
ATOM 2465 O O . GLY A 1 312 ? 21.557 -8.319 -21.890 1.00 97.12 312 GLY A O 1
ATOM 2466 N N . PRO A 1 313 ? 23.160 -9.887 -21.593 1.00 92.94 313 PRO A N 1
ATOM 2467 C CA . PRO A 1 313 ? 22.472 -10.934 -22.329 1.00 92.94 313 PRO A CA 1
ATOM 2468 C C . PRO A 1 313 ? 21.039 -11.162 -21.825 1.00 92.94 313 PRO A C 1
ATOM 2470 O O . PRO A 1 313 ? 20.761 -11.118 -20.621 1.00 92.94 313 PRO A O 1
ATOM 2473 N N . GLN A 1 314 ? 20.127 -11.374 -22.780 1.00 88.19 314 GLN A N 1
ATOM 2474 C CA . GLN A 1 314 ? 18.708 -11.680 -22.552 1.00 88.19 314 GLN A CA 1
ATOM 2475 C C . GLN A 1 314 ? 17.948 -10.650 -21.688 1.00 88.19 314 GLN A C 1
ATOM 2477 O O . GLN A 1 314 ? 16.936 -10.982 -21.081 1.00 88.19 314 GLN A O 1
ATOM 2482 N N . GLY A 1 315 ? 18.405 -9.393 -21.645 1.00 92.75 315 GLY A N 1
ATOM 2483 C CA . GLY A 1 315 ? 17.720 -8.324 -20.908 1.00 92.75 315 GLY A CA 1
ATOM 2484 C C . GLY A 1 315 ? 18.017 -8.294 -19.412 1.00 92.75 315 GLY A C 1
ATOM 2485 O O . GLY A 1 315 ? 17.338 -7.589 -18.670 1.00 92.75 315 GLY A O 1
ATOM 2486 N N . THR A 1 316 ? 19.048 -9.011 -18.958 1.00 96.56 316 THR A N 1
ATOM 2487 C CA . THR A 1 316 ? 19.510 -8.938 -17.567 1.00 96.56 316 THR A CA 1
ATOM 2488 C C . THR A 1 316 ? 19.920 -7.504 -17.220 1.00 96.56 316 THR A C 1
ATOM 2490 O O . THR A 1 316 ? 20.825 -6.964 -17.851 1.00 96.56 316 THR A O 1
ATOM 2493 N N . VAL A 1 317 ? 19.297 -6.880 -16.215 1.00 98.06 317 VAL A N 1
ATOM 2494 C CA . VAL A 1 317 ? 19.645 -5.508 -15.796 1.00 98.06 317 VAL A CA 1
ATOM 2495 C C . VAL A 1 317 ? 21.017 -5.492 -15.115 1.00 98.06 317 VAL A C 1
ATOM 2497 O O . VAL A 1 317 ? 21.189 -6.087 -14.051 1.00 98.06 317 VAL A O 1
ATOM 2500 N N . LEU A 1 318 ? 21.980 -4.796 -15.725 1.00 97.25 318 LEU A N 1
ATOM 2501 C CA . LEU A 1 318 ? 23.325 -4.569 -15.182 1.00 97.25 318 LEU A CA 1
ATOM 2502 C C . LEU A 1 318 ? 23.369 -3.311 -14.311 1.00 97.25 318 LEU A C 1
ATOM 2504 O O . LEU A 1 318 ? 23.996 -3.316 -13.258 1.00 97.25 318 LEU A O 1
ATOM 2508 N N . ALA A 1 319 ? 22.690 -2.250 -14.749 1.00 97.19 319 ALA A N 1
ATOM 2509 C CA . ALA A 1 319 ? 22.547 -1.000 -14.012 1.00 97.19 319 ALA A CA 1
ATOM 2510 C C . ALA A 1 319 ? 21.263 -0.281 -14.442 1.00 97.19 319 ALA A C 1
ATOM 2512 O O . ALA A 1 319 ? 20.870 -0.352 -15.607 1.00 97.19 319 ALA A O 1
ATOM 2513 N N . ALA A 1 320 ? 20.628 0.433 -13.516 1.00 97.94 320 ALA A N 1
ATOM 2514 C CA . ALA A 1 320 ? 19.476 1.282 -13.792 1.00 97.94 320 ALA A CA 1
ATOM 2515 C C . ALA A 1 320 ? 19.484 2.488 -12.850 1.00 97.94 320 ALA A C 1
ATOM 2517 O O . ALA A 1 320 ? 19.713 2.335 -11.654 1.00 97.94 320 ALA A O 1
ATOM 2518 N N . SER A 1 321 ? 19.261 3.680 -13.398 1.00 96.69 321 SER A N 1
ATOM 2519 C CA . SER A 1 321 ? 19.138 4.921 -12.626 1.00 96.69 321 SER A CA 1
ATOM 2520 C C . SER A 1 321 ? 18.257 5.935 -13.375 1.00 96.69 321 SER A C 1
ATOM 2522 O O . SER A 1 321 ? 18.732 6.982 -13.832 1.00 96.69 321 SER A O 1
ATOM 2524 N N . PRO A 1 322 ? 16.972 5.610 -13.605 1.00 97.25 322 PRO A N 1
ATOM 2525 C CA . PRO A 1 322 ? 16.027 6.537 -14.204 1.00 97.25 322 PRO A CA 1
ATOM 2526 C C . PRO A 1 322 ? 15.676 7.684 -13.252 1.00 97.25 322 PRO A C 1
ATOM 2528 O O . PRO A 1 322 ? 15.537 7.505 -12.041 1.00 97.25 322 PRO A O 1
ATOM 2531 N N . SER A 1 323 ? 15.441 8.858 -13.829 1.00 95.50 323 SER A N 1
ATOM 2532 C CA . SER A 1 323 ? 14.690 9.933 -13.175 1.00 95.50 323 SER A CA 1
ATOM 2533 C C . SER A 1 323 ? 13.176 9.726 -13.337 1.00 95.50 323 SER A C 1
ATOM 2535 O O . SER A 1 323 ? 12.736 8.968 -14.206 1.00 95.50 323 SER A O 1
ATOM 2537 N N . LEU A 1 324 ? 12.355 10.472 -12.586 1.00 94.44 324 LEU A N 1
ATOM 2538 C CA . LEU A 1 324 ? 10.907 10.548 -12.838 1.00 94.44 324 LEU A CA 1
ATOM 2539 C C . LEU A 1 324 ? 10.571 10.925 -14.285 1.00 94.44 324 LEU A C 1
ATOM 2541 O O . LEU A 1 324 ? 9.607 10.403 -14.846 1.00 94.44 324 LEU A O 1
ATOM 2545 N N . ALA A 1 325 ? 11.353 11.824 -14.890 1.00 94.94 325 ALA A N 1
ATOM 2546 C CA . ALA A 1 325 ? 11.161 12.221 -16.279 1.00 94.94 325 ALA A CA 1
ATOM 2547 C C . ALA A 1 325 ? 11.417 11.043 -17.229 1.00 94.94 325 ALA A C 1
ATOM 2549 O O . ALA A 1 325 ? 10.607 10.802 -18.119 1.00 94.94 325 ALA A O 1
ATOM 2550 N N . ASP A 1 326 ? 12.467 10.254 -16.976 1.00 96.50 326 ASP A N 1
ATOM 2551 C CA . ASP A 1 326 ? 12.774 9.066 -17.780 1.00 96.50 326 ASP A CA 1
ATOM 2552 C C . ASP A 1 326 ? 11.664 8.016 -17.695 1.00 96.50 326 ASP A C 1
ATOM 2554 O O . ASP A 1 326 ? 11.250 7.468 -18.716 1.00 96.50 326 ASP A O 1
ATOM 2558 N N . ARG A 1 327 ? 11.140 7.769 -16.487 1.00 96.06 327 ARG A N 1
ATOM 2559 C CA . ARG A 1 327 ? 10.017 6.844 -16.273 1.00 96.06 327 ARG A CA 1
ATOM 2560 C C . ARG A 1 327 ? 8.782 7.273 -17.073 1.00 96.06 327 ARG A C 1
ATOM 2562 O O . ARG A 1 327 ? 8.170 6.445 -17.744 1.00 96.06 327 ARG A O 1
ATOM 2569 N N . ARG A 1 328 ? 8.437 8.567 -17.035 1.00 94.75 328 ARG A N 1
ATOM 2570 C CA . ARG A 1 328 ? 7.287 9.135 -17.764 1.00 94.75 328 ARG A CA 1
ATOM 2571 C C . ARG A 1 328 ? 7.467 9.060 -19.278 1.00 94.75 328 ARG A C 1
ATOM 2573 O O . ARG A 1 328 ? 6.553 8.631 -19.977 1.00 94.75 328 ARG A O 1
ATOM 2580 N N . GLU A 1 329 ? 8.632 9.453 -19.779 1.00 96.12 329 GLU A N 1
ATOM 2581 C CA . GLU A 1 329 ? 8.900 9.484 -21.217 1.00 96.12 329 GLU A CA 1
ATOM 2582 C C . GLU A 1 329 ? 8.894 8.072 -21.816 1.00 96.12 329 GLU A C 1
ATOM 2584 O O . GLU A 1 329 ? 8.243 7.830 -22.830 1.00 96.12 329 GLU A O 1
ATOM 2589 N N . TRP A 1 330 ? 9.536 7.098 -21.164 1.00 96.50 330 TRP A N 1
ATOM 2590 C CA . TRP A 1 330 ? 9.539 5.719 -21.659 1.00 96.50 330 TRP A CA 1
ATOM 2591 C C . TRP A 1 330 ? 8.166 5.046 -21.597 1.00 96.50 330 TRP A C 1
ATOM 2593 O O . TRP A 1 330 ? 7.842 4.256 -22.488 1.00 96.50 330 TRP A O 1
ATOM 2603 N N . ALA A 1 331 ? 7.324 5.404 -20.622 1.00 93.81 331 ALA A N 1
ATOM 2604 C CA . ALA A 1 331 ? 5.924 4.990 -20.617 1.00 93.81 331 ALA A CA 1
ATOM 2605 C C . ALA A 1 331 ? 5.162 5.550 -21.836 1.00 93.81 331 ALA A C 1
ATOM 2607 O O . ALA A 1 331 ? 4.438 4.808 -22.504 1.00 93.81 331 ALA A O 1
ATOM 2608 N N . ALA A 1 332 ? 5.368 6.827 -22.182 1.00 94.75 332 ALA A N 1
ATOM 2609 C CA . ALA A 1 332 ? 4.756 7.451 -23.358 1.00 94.75 332 ALA A CA 1
ATOM 2610 C C . ALA A 1 332 ? 5.262 6.842 -24.681 1.00 94.75 332 ALA A C 1
ATOM 2612 O O . ALA A 1 332 ? 4.471 6.578 -25.592 1.00 94.75 332 ALA A O 1
ATOM 2613 N N . ILE A 1 333 ? 6.565 6.553 -24.781 1.00 95.12 333 ILE A N 1
ATOM 2614 C CA . ILE A 1 333 ? 7.158 5.849 -25.929 1.00 95.12 333 ILE A CA 1
ATOM 2615 C C . ILE A 1 333 ? 6.511 4.470 -26.102 1.00 95.12 333 ILE A C 1
ATOM 2617 O O . ILE A 1 333 ? 6.138 4.117 -27.222 1.00 95.12 333 ILE A O 1
ATOM 2621 N N . GLY A 1 334 ? 6.339 3.713 -25.013 1.00 93.81 334 GLY A N 1
ATOM 2622 C CA . GLY A 1 334 ? 5.673 2.408 -25.031 1.00 93.81 334 GLY A CA 1
ATOM 2623 C C . GLY A 1 334 ? 4.263 2.482 -25.613 1.00 93.81 334 GLY A C 1
ATOM 2624 O O . GLY A 1 334 ? 3.971 1.810 -26.602 1.00 93.81 334 GLY A O 1
ATOM 2625 N N . GLN A 1 335 ? 3.433 3.389 -25.091 1.00 92.31 335 GLN A N 1
ATOM 2626 C CA . GLN A 1 335 ? 2.065 3.602 -25.584 1.00 92.31 335 GLN A CA 1
ATOM 2627 C C . GLN A 1 335 ? 2.023 3.939 -27.084 1.00 92.31 335 GLN A C 1
ATOM 2629 O O . GLN A 1 335 ? 1.178 3.433 -27.826 1.00 92.31 335 GLN A O 1
ATOM 2634 N N . HIS A 1 336 ? 2.947 4.774 -27.566 1.00 91.62 336 HIS A N 1
ATOM 2635 C CA . HIS A 1 336 ? 3.022 5.135 -28.985 1.00 91.62 336 HIS A CA 1
ATOM 2636 C C . HIS A 1 336 ? 3.440 3.969 -29.885 1.00 91.62 336 HIS A C 1
ATOM 2638 O O . HIS A 1 336 ? 2.945 3.846 -31.009 1.00 91.62 336 HIS A O 1
ATOM 2644 N N . LEU A 1 337 ? 4.361 3.123 -29.419 1.00 89.38 337 LEU A N 1
ATOM 2645 C CA . LEU A 1 337 ? 4.788 1.934 -30.155 1.00 89.38 337 LEU A CA 1
ATOM 2646 C C . LEU A 1 337 ? 3.669 0.894 -30.236 1.00 89.38 337 LEU A C 1
ATOM 2648 O O . LEU A 1 337 ? 3.477 0.300 -31.298 1.00 89.38 337 LEU A O 1
ATOM 2652 N N . ASP A 1 338 ? 2.893 0.720 -29.169 1.00 85.31 338 ASP A N 1
ATOM 2653 C CA . ASP A 1 338 ? 1.763 -0.210 -29.150 1.00 85.31 338 ASP A CA 1
ATOM 2654 C C . ASP A 1 338 ? 0.649 0.227 -30.104 1.00 85.31 338 ASP A C 1
ATOM 2656 O O . ASP A 1 338 ? 0.195 -0.584 -30.916 1.00 85.31 338 ASP A O 1
ATOM 2660 N N . ASN A 1 339 ? 0.320 1.522 -30.128 1.00 78.12 339 ASN A N 1
ATOM 2661 C CA . ASN A 1 339 ? -0.669 2.103 -31.044 1.00 78.12 339 ASN A CA 1
ATOM 2662 C C . ASN A 1 339 ? -0.280 2.016 -32.530 1.00 78.12 339 ASN A C 1
ATOM 2664 O O . ASN A 1 339 ? -1.144 2.114 -33.399 1.00 78.12 339 ASN A O 1
ATOM 2668 N N . LYS A 1 340 ? 1.010 1.846 -32.844 1.00 67.19 340 LYS A N 1
ATOM 2669 C CA . LYS A 1 340 ? 1.522 1.693 -34.217 1.00 67.19 340 LYS A CA 1
ATOM 2670 C C . LYS A 1 340 ? 1.647 0.238 -34.673 1.00 67.19 340 LYS A C 1
ATOM 2672 O O . LYS A 1 340 ? 2.103 -0.003 -35.791 1.00 67.19 340 LYS A O 1
ATOM 2677 N N . SER A 1 341 ? 1.258 -0.725 -33.838 1.00 53.97 341 SER A N 1
ATOM 2678 C CA . SER A 1 341 ? 1.226 -2.138 -34.221 1.00 53.97 341 SER A CA 1
ATOM 2679 C C . SER A 1 341 ? 0.147 -2.367 -35.293 1.00 53.97 341 SER A C 1
ATOM 2681 O O . SER A 1 341 ? -0.975 -1.882 -35.130 1.00 53.97 341 SER A O 1
ATOM 2683 N N . PRO A 1 342 ? 0.433 -3.093 -36.389 1.00 45.28 342 PRO A N 1
ATOM 2684 C CA . PRO A 1 342 ? -0.551 -3.367 -37.432 1.00 45.28 342 PRO A CA 1
ATOM 2685 C C . PRO A 1 342 ? -1.606 -4.347 -36.891 1.00 45.28 342 PRO A C 1
ATOM 2687 O O . PRO A 1 342 ? -1.404 -5.556 -36.901 1.00 45.28 342 PRO A O 1
ATOM 2690 N N . GLY A 1 343 ? -2.711 -3.817 -36.357 1.00 50.03 343 GLY A N 1
ATOM 2691 C CA . GLY A 1 343 ? -3.796 -4.621 -35.782 1.00 50.03 343 GLY A CA 1
ATOM 2692 C C . GLY A 1 343 ? -4.964 -3.837 -35.170 1.00 50.03 343 GLY A C 1
ATOM 2693 O O . GLY A 1 343 ? -6.046 -4.396 -35.033 1.00 50.03 343 GLY A O 1
ATOM 2694 N N . SER A 1 344 ? -4.816 -2.545 -34.855 1.00 41.09 344 SER A N 1
ATOM 2695 C CA . SER A 1 344 ? -5.933 -1.691 -34.420 1.00 41.09 344 SER A CA 1
ATOM 2696 C C . SER A 1 344 ? -6.568 -0.953 -35.607 1.00 41.09 344 SER A C 1
ATOM 2698 O O . SER A 1 344 ? -6.500 0.266 -35.745 1.00 41.09 344 SER A O 1
ATOM 2700 N N . THR A 1 345 ? -7.199 -1.698 -36.516 1.00 35.69 345 THR A N 1
ATOM 2701 C CA . THR A 1 345 ? -8.092 -1.095 -37.515 1.00 35.69 345 THR A CA 1
ATOM 2702 C C . THR A 1 345 ? -9.395 -0.670 -36.848 1.00 35.69 345 THR A C 1
ATOM 2704 O O . THR A 1 345 ? -10.299 -1.480 -36.659 1.00 35.69 345 THR A O 1
ATOM 2707 N N . THR A 1 346 ? -9.518 0.616 -36.529 1.00 34.91 346 THR A N 1
ATOM 2708 C CA . THR A 1 346 ? -10.821 1.276 -36.392 1.00 34.91 346 THR A CA 1
ATOM 2709 C C . THR A 1 346 ? -11.499 1.255 -37.769 1.00 34.91 346 THR A C 1
ATOM 2711 O O . THR A 1 346 ? -10.862 1.668 -38.746 1.00 34.91 346 THR A O 1
ATOM 2714 N N . PRO A 1 347 ? -12.749 0.781 -37.914 1.00 37.50 347 PRO A N 1
ATOM 2715 C CA . PRO A 1 347 ? -13.423 0.825 -39.203 1.00 37.50 347 PRO A CA 1
ATOM 2716 C C . PRO A 1 347 ? -13.662 2.292 -39.578 1.00 37.50 347 PRO A C 1
ATOM 2718 O O . PRO A 1 347 ? -14.304 3.044 -38.846 1.00 37.50 347 PRO A O 1
ATOM 2721 N N . LYS A 1 348 ? -13.105 2.716 -40.717 1.00 37.31 348 LYS A N 1
ATOM 2722 C CA . LYS A 1 348 ? -13.495 3.973 -41.355 1.00 37.31 348 LYS A CA 1
ATOM 2723 C C . LYS A 1 348 ? -14.953 3.835 -41.784 1.00 37.31 348 LYS A C 1
ATOM 2725 O O . LYS A 1 348 ? -15.247 3.001 -42.637 1.00 37.31 348 LYS A O 1
ATOM 2730 N N . ASN A 1 349 ? -15.827 4.669 -41.225 1.00 37.25 349 ASN A N 1
ATOM 2731 C CA . ASN A 1 349 ? -17.124 4.958 -41.825 1.00 37.25 349 ASN A CA 1
ATOM 2732 C C . ASN A 1 349 ? -16.894 5.382 -43.281 1.00 37.25 349 ASN A C 1
ATOM 2734 O O . ASN A 1 349 ? -16.230 6.386 -43.549 1.00 37.25 349 ASN A O 1
ATOM 2738 N N . GLN A 1 350 ? -17.399 4.571 -44.205 1.00 37.62 350 GLN A N 1
ATOM 2739 C CA . GLN A 1 350 ? -17.679 4.983 -45.569 1.00 37.62 350 GLN A CA 1
ATOM 2740 C C . GLN A 1 350 ? -19.093 5.558 -45.559 1.00 37.62 350 GLN A C 1
ATOM 2742 O O . GLN A 1 350 ? -20.050 4.798 -45.474 1.00 37.62 350 GLN A O 1
ATOM 2747 N N . ASP A 1 351 ? -19.198 6.883 -45.629 1.00 44.84 351 ASP A N 1
ATOM 2748 C CA . ASP A 1 351 ? -20.400 7.539 -46.134 1.00 44.84 351 ASP A CA 1
ATOM 2749 C C . ASP A 1 351 ? -20.146 7.885 -47.606 1.00 44.84 351 ASP A C 1
ATOM 2751 O O . ASP A 1 351 ? -19.257 8.674 -47.947 1.00 44.84 351 ASP A O 1
ATOM 2755 N N . SER A 1 352 ? -20.903 7.237 -48.486 1.00 40.34 352 SER A N 1
ATOM 2756 C CA . SER A 1 352 ? -21.227 7.671 -49.847 1.00 40.34 352 SER A CA 1
ATOM 2757 C C . SER A 1 352 ? -22.616 7.161 -50.184 1.00 40.34 352 SER A C 1
ATOM 2759 O O . SER A 1 352 ? -22.866 5.965 -49.912 1.00 40.34 352 SER A O 1
#

pLDDT: mean 91.08, std 11.38, range [34.91, 98.56]

Radius of gyration: 27.11 Å; chains: 1; bounding box: 62×36×96 Å

Sequence (352 aa):
MGAQLTRSARQFSLNCFHQRFKQLTPPQFARKMAEVWLQEYCPPNYVPGGSEVSWIQDSIQLAADLHSIFEAQGIPYYVTGGVAAIAYGESRTTQDLDMVLSVPRAAIPALAAALEQAGFYVPGVDDVASGRIKTLQVTQIDTISRADLVIADVNPYEQLKFERRQTYRLTDSTSVYLASPEDLVVNKLRWGRQSQSEKQWRDVLGVLKAQQGDLDYEYMHRWAAEFDLAEALEQVTLEAGVREIADRQWATATYAVMRRAFVLAQERDRTTQPSSGVEVAEGNQYVLIQDSARQMFAVVVKLGDRAIAQFGPQGTVLAASPSLADRREWAAIGQHLDNKSPGSTTPKNQDS

Foldseek 3Di:
DLQVQLLVVLVVVLVVLCVVPVVDDQQRSQLVVLCVLCPVNRDPPAGAPADSNLQSGAQVVVQLLVQVLCVVVVKQKAWADPVLLCVQFDRDYDSATEMEIADQLCCLVVSCVSLVVVQKDWPDSVCCSVVVDQWTWIARRNRRYIYTYGYDDPDPLSVVQSVQWDWDADPVRRIGTHGDLLNNLLVLLLVCVVVVDPVSLNSNLGNCLRCQLVDDLVVSCVSCVVSVNNVVSCVSCVVSVRNQSSQQSLLLVLVVLLVLVVVVCVVVVQWDDPDPQWIWHDDPFWIWIGRRVQQKIWIAGPPPGHTQFMAHPPSHTPGHDDDPVRSVVSVVSSVVSVVPPPPPDDDDDDDD